Protein AF-A0A448YNY4-F1 (afdb_monomer_lite)

Secondary structure (DSSP, 8-state):
--S-TTTS-HHHHHHHHHHHHHHHTT----HHHHHHHHHHHHTTTT--SPPPTTSHHHHHHHHHHHHHHHHHHHHTTT------HHHHHHHHTT----SS-----HHHHHHHHHHHHHHHHHHHHHTTTGGGGTS-HHHHHHHHHHHHHHH-TT-----TTHHHHHT--HHHHHHHHHHHHHHHHHHGGG-GGG--GGGSPP--HHHHHHHHH--

Sequence (215 aa):
MRRDFAYYHYFEVAATSLFIACKAEECRRKLADVVKVCASMALQGRMSEKIDEDSSIYWKWKDVITNLEELLLEVLCFDVTPENPYKICLKTLGLEFDEDVTTTGTQDKEKAQRLFLQCTNFYELLSRLPLVLMYRTEVICGLGIVLGCKKDEEGIDCLEGIGDKLGVEVEEVWRCYCMIMEVSKALEPLGSAFQILGSIPRIERSEMEKMLNKR

Foldseek 3Di:
DPDDCVVPPPLLVVLLLVCLLCVVVVVDDDLLVSLQVSLCVVCPPPDPDGDDCPDPSSVVSSVSSVVVNVVVCVVCVVPSDDDDLLVLLCVQLVVDPDPDDDDPDPVSNVVSVQLSVQLVVVSVLCVLDPVVVPAPSLLSSLLSSLQSQLVPPVRCPNHAQSCVSSVHDLVRNVVSVVVCLVVLVVQCVVDDVSNSNVVGDDDDSVSSCCSNHVD

pLDDT: mean 85.72, std 12.23, range [42.88, 96.44]

Organism: Brettanomyces naardenensis (NCBI:txid13370)

Structure (mmCIF, N/CA/C/O backbone):
data_AF-A0A448YNY4-F1
#
_entry.id   AF-A0A448YNY4-F1
#
loop_
_atom_site.group_PDB
_atom_site.id
_atom_site.type_symbol
_atom_site.label_atom_id
_atom_site.label_alt_id
_atom_site.label_comp_id
_atom_site.label_asym_id
_atom_site.label_entity_id
_atom_site.label_seq_id
_atom_site.pdbx_PDB_ins_code
_atom_site.Cartn_x
_atom_site.Cartn_y
_atom_site.Cartn_z
_atom_site.occupancy
_atom_site.B_iso_or_equiv
_atom_site.auth_seq_id
_atom_site.auth_comp_id
_atom_site.auth_asym_id
_atom_site.auth_atom_id
_atom_site.pdbx_PDB_model_num
ATOM 1 N N . MET A 1 1 ? 0.854 -11.213 -8.039 1.00 65.12 1 MET A N 1
ATOM 2 C CA . MET A 1 1 ? 1.396 -12.585 -7.863 1.00 65.12 1 MET A CA 1
ATOM 3 C C . MET A 1 1 ? 1.318 -13.476 -9.118 1.00 65.12 1 MET A C 1
ATOM 5 O O . MET A 1 1 ? 1.625 -14.652 -9.019 1.00 65.12 1 MET A O 1
ATOM 9 N N . ARG A 1 2 ? 0.939 -12.973 -10.308 1.00 83.75 2 ARG A N 1
ATOM 10 C CA . ARG A 1 2 ? 0.757 -13.817 -11.515 1.00 83.75 2 ARG A CA 1
ATOM 11 C C . ARG A 1 2 ? 2.036 -14.040 -12.343 1.00 83.75 2 ARG A C 1
ATOM 13 O O . ARG A 1 2 ? 2.023 -14.831 -13.278 1.00 83.75 2 ARG A O 1
ATOM 20 N N . ARG A 1 3 ? 3.113 -13.311 -12.040 1.00 88.94 3 ARG A N 1
ATOM 21 C CA . ARG A 1 3 ? 4.397 -13.320 -12.758 1.00 88.94 3 ARG A CA 1
ATOM 22 C C . ARG A 1 3 ? 5.546 -13.375 -11.748 1.00 88.94 3 ARG A C 1
ATOM 24 O O . ARG A 1 3 ? 5.353 -12.992 -10.594 1.00 88.94 3 ARG A O 1
ATOM 31 N N . ASP A 1 4 ? 6.702 -13.848 -12.200 1.00 90.44 4 ASP A N 1
ATOM 32 C CA . ASP A 1 4 ? 7.894 -14.091 -11.380 1.00 90.44 4 ASP A CA 1
ATOM 33 C C . ASP A 1 4 ? 8.958 -12.997 -11.602 1.00 90.44 4 ASP A C 1
ATOM 35 O O . ASP A 1 4 ? 9.174 -12.542 -12.730 1.00 90.44 4 ASP A O 1
ATOM 39 N N . PHE A 1 5 ? 9.639 -12.602 -10.525 1.00 89.69 5 PHE A N 1
ATOM 40 C CA . PHE A 1 5 ? 10.751 -11.652 -10.543 1.00 89.69 5 PHE A CA 1
ATOM 41 C C . PHE A 1 5 ? 11.988 -12.167 -11.288 1.00 89.69 5 PHE A C 1
ATOM 43 O O . PHE A 1 5 ? 12.822 -11.363 -11.696 1.00 89.69 5 PHE A O 1
ATOM 50 N N . ALA A 1 6 ? 12.102 -13.480 -11.514 1.00 90.69 6 ALA A N 1
ATOM 51 C CA . ALA A 1 6 ? 13.149 -14.048 -12.361 1.00 90.69 6 ALA A CA 1
ATOM 52 C C . ALA A 1 6 ? 13.087 -13.526 -13.809 1.00 90.69 6 ALA A C 1
ATOM 54 O O . ALA A 1 6 ? 14.121 -13.397 -14.461 1.00 90.69 6 ALA A O 1
ATOM 55 N N . TYR A 1 7 ? 11.882 -13.214 -14.301 1.00 89.81 7 TYR A N 1
ATOM 56 C CA . TYR A 1 7 ? 11.664 -12.712 -15.661 1.00 89.81 7 TYR A CA 1
ATOM 57 C C . TYR A 1 7 ? 11.455 -11.198 -15.716 1.00 89.81 7 TYR A C 1
ATOM 59 O O . TYR A 1 7 ? 11.766 -10.585 -16.733 1.00 89.81 7 TYR A O 1
ATOM 67 N N . TYR A 1 8 ? 10.935 -10.599 -14.643 1.00 91.88 8 TYR A N 1
ATOM 68 C CA . TYR A 1 8 ? 10.612 -9.174 -14.593 1.00 91.88 8 TYR A CA 1
ATOM 69 C C . TYR A 1 8 ? 11.312 -8.515 -13.413 1.00 91.88 8 TYR A C 1
ATOM 71 O O . TYR A 1 8 ? 10.940 -8.726 -12.256 1.00 91.88 8 TYR A O 1
ATOM 79 N N . HIS A 1 9 ? 12.324 -7.696 -13.697 1.00 92.31 9 HIS A N 1
ATOM 80 C CA . HIS A 1 9 ? 13.115 -7.071 -12.648 1.00 92.31 9 HIS A CA 1
ATOM 81 C C . HIS A 1 9 ? 12.267 -6.063 -11.856 1.00 92.31 9 HIS A C 1
ATOM 83 O O . HIS A 1 9 ? 11.597 -5.202 -12.427 1.00 92.31 9 HIS A O 1
ATOM 89 N N . TYR A 1 10 ? 12.321 -6.115 -10.524 1.00 92.38 10 TYR A N 1
ATOM 90 C CA . TYR A 1 10 ? 11.436 -5.325 -9.660 1.00 92.38 10 TYR A CA 1
ATOM 91 C C . TYR A 1 10 ? 11.555 -3.805 -9.869 1.00 92.38 10 TYR A C 1
ATOM 93 O O . TYR A 1 10 ? 10.546 -3.114 -9.782 1.00 92.38 10 TYR A O 1
ATOM 101 N N . PHE A 1 11 ? 12.740 -3.268 -10.195 1.00 93.81 11 PHE A N 1
ATOM 102 C CA . PHE A 1 11 ? 12.876 -1.844 -10.547 1.00 93.81 11 PHE A CA 1
ATOM 103 C C . PHE A 1 11 ? 12.145 -1.466 -11.844 1.00 93.81 11 PHE A C 1
ATOM 105 O O . PHE A 1 11 ? 11.571 -0.383 -11.922 1.00 93.81 11 PHE A O 1
ATOM 112 N N . GLU A 1 12 ? 12.151 -2.341 -12.850 1.00 94.62 12 GLU A N 1
ATOM 113 C CA . GLU A 1 12 ? 11.484 -2.101 -14.136 1.00 94.62 12 GLU A CA 1
ATOM 114 C C . GLU A 1 12 ? 9.963 -2.153 -13.958 1.00 94.62 12 GLU A C 1
ATOM 116 O O . GLU A 1 12 ? 9.240 -1.262 -14.414 1.00 94.62 12 GLU A O 1
ATOM 121 N N . VAL A 1 13 ? 9.485 -3.146 -13.199 1.00 95.44 13 VAL A N 1
ATOM 122 C CA . VAL A 1 13 ? 8.072 -3.264 -12.817 1.00 95.44 13 VAL A CA 1
ATOM 123 C C . VAL A 1 13 ? 7.640 -2.058 -11.985 1.00 95.44 13 VAL A C 1
ATOM 125 O O . VAL A 1 13 ? 6.621 -1.455 -12.293 1.00 95.44 13 VAL A O 1
ATOM 128 N N . ALA A 1 14 ? 8.416 -1.651 -10.976 1.00 94.94 14 ALA A N 1
ATOM 129 C CA . ALA A 1 14 ? 8.082 -0.509 -10.125 1.00 94.94 14 ALA A CA 1
ATOM 130 C C . ALA A 1 14 ? 8.001 0.809 -10.913 1.00 94.94 14 ALA A C 1
ATOM 132 O O . ALA A 1 14 ? 7.061 1.578 -10.719 1.00 94.94 14 ALA A O 1
ATOM 133 N N . ALA A 1 15 ? 8.946 1.055 -11.827 1.00 95.62 15 ALA A N 1
ATOM 134 C CA . ALA A 1 15 ? 8.928 2.235 -12.689 1.00 95.62 15 ALA A CA 1
ATOM 135 C C . ALA A 1 15 ? 7.688 2.265 -13.595 1.00 95.62 15 ALA A C 1
ATOM 137 O O . ALA A 1 15 ? 7.032 3.298 -13.728 1.00 95.62 15 ALA A O 1
ATOM 138 N N . THR A 1 16 ? 7.336 1.112 -14.168 1.00 96.12 16 THR A N 1
ATOM 139 C CA . THR A 1 16 ? 6.158 0.964 -15.029 1.00 96.12 16 THR A CA 1
ATOM 140 C C . THR A 1 16 ? 4.861 1.140 -14.236 1.00 96.12 16 THR A C 1
ATOM 142 O O . THR A 1 16 ? 3.992 1.904 -14.650 1.00 96.12 16 THR A O 1
ATOM 145 N N . SER A 1 17 ? 4.747 0.516 -13.060 1.00 95.31 17 SER A N 1
ATOM 146 C CA . SER A 1 17 ? 3.602 0.685 -12.157 1.00 95.31 17 SER A CA 1
ATOM 147 C C . SER A 1 17 ? 3.407 2.146 -11.755 1.00 95.31 17 SER A C 1
ATOM 149 O O . SER A 1 17 ? 2.282 2.638 -11.779 1.00 95.31 17 SER A O 1
ATOM 151 N N . LEU A 1 18 ? 4.493 2.862 -11.436 1.00 94.81 18 LEU A N 1
ATOM 152 C CA . LEU A 1 18 ? 4.439 4.291 -11.119 1.00 94.81 18 LEU A CA 1
ATOM 153 C C . LEU A 1 18 ? 3.945 5.112 -12.318 1.00 94.81 18 LEU A C 1
ATOM 155 O O . LEU A 1 18 ? 3.107 5.997 -12.153 1.00 94.81 18 LEU A O 1
ATOM 159 N N . PHE A 1 19 ? 4.425 4.804 -13.526 1.00 95.19 19 PHE A N 1
ATOM 160 C CA . PHE A 1 19 ? 3.985 5.482 -14.744 1.00 95.19 19 PHE A CA 1
ATOM 161 C C . PHE A 1 19 ? 2.492 5.266 -15.032 1.00 95.19 19 PHE A C 1
ATOM 163 O O . PHE A 1 19 ? 1.786 6.228 -15.342 1.00 95.19 19 PHE A O 1
ATOM 170 N N . ILE A 1 20 ? 1.995 4.032 -14.893 1.00 95.44 20 ILE A N 1
ATOM 171 C CA . ILE A 1 20 ? 0.566 3.714 -15.035 1.00 95.44 20 ILE A CA 1
ATOM 172 C C . ILE A 1 20 ? -0.254 4.443 -13.968 1.00 95.44 20 ILE A C 1
ATOM 174 O O . ILE A 1 20 ? -1.233 5.101 -14.311 1.00 95.44 20 ILE A O 1
ATOM 178 N N . ALA A 1 21 ? 0.170 4.401 -12.702 1.00 93.75 21 ALA A N 1
ATOM 179 C CA . ALA A 1 21 ? -0.528 5.064 -11.602 1.00 93.75 21 ALA A CA 1
ATOM 180 C C . ALA A 1 21 ? -0.641 6.583 -11.814 1.00 93.75 21 ALA A C 1
ATOM 182 O O . ALA A 1 21 ? -1.710 7.155 -11.617 1.00 93.75 21 ALA A O 1
ATOM 183 N N . CYS A 1 22 ? 0.420 7.247 -12.297 1.00 92.44 22 CYS A N 1
ATOM 184 C CA . CYS A 1 22 ? 0.363 8.674 -12.637 1.00 92.44 22 CYS A CA 1
ATOM 185 C C . CYS A 1 22 ? -0.669 8.994 -13.728 1.00 92.44 22 CYS A C 1
ATOM 187 O O . CYS A 1 22 ? -1.216 10.095 -13.735 1.00 92.44 22 CYS A O 1
ATOM 189 N N . LYS A 1 23 ? -0.921 8.066 -14.658 1.00 92.19 23 LYS A N 1
ATOM 190 C CA . LYS A 1 23 ? -1.955 8.230 -15.687 1.00 92.19 23 LYS A CA 1
ATOM 191 C C . LYS A 1 23 ? -3.349 7.967 -15.125 1.00 92.19 23 LYS A C 1
ATOM 193 O O . LYS A 1 23 ? -4.235 8.774 -15.368 1.00 92.19 23 LYS A O 1
ATOM 198 N N . ALA A 1 24 ? -3.518 6.895 -14.353 1.00 92.81 24 ALA A N 1
ATOM 199 C CA . ALA A 1 24 ? -4.798 6.518 -13.753 1.00 92.81 24 ALA A CA 1
ATOM 200 C C . ALA A 1 24 ? -5.328 7.571 -12.758 1.00 92.81 24 ALA A C 1
ATOM 202 O O . ALA A 1 24 ? -6.513 7.879 -12.767 1.00 92.81 24 ALA A O 1
ATOM 203 N N . GLU A 1 25 ? -4.451 8.175 -11.951 1.00 90.19 25 GLU A N 1
ATOM 204 C CA . GLU A 1 25 ? -4.804 9.213 -10.964 1.00 90.19 25 GLU A CA 1
ATOM 205 C C . GLU A 1 25 ? -4.781 10.645 -11.550 1.00 90.19 25 GLU A C 1
ATOM 207 O O . GLU A 1 25 ? -4.698 11.622 -10.806 1.00 90.19 25 GLU A O 1
ATOM 212 N N . GLU A 1 26 ? -4.770 10.801 -12.884 1.00 87.62 26 GLU A N 1
ATOM 213 C CA . GLU A 1 26 ? -4.705 12.095 -13.602 1.00 87.62 26 GLU A CA 1
ATOM 214 C C . GLU A 1 26 ? -3.548 13.023 -13.165 1.00 87.62 26 GLU A C 1
ATOM 216 O O . GLU A 1 26 ? -3.498 14.220 -13.460 1.00 87.62 26 GLU A O 1
ATOM 221 N N . CYS A 1 27 ? -2.528 12.453 -12.531 1.00 85.56 27 CYS A N 1
ATOM 222 C CA . CYS A 1 27 ? -1.302 13.119 -12.122 1.00 85.56 27 CYS A CA 1
ATOM 223 C C . CYS A 1 27 ? -0.293 13.119 -13.277 1.00 85.56 27 CYS A C 1
ATOM 225 O O . CYS A 1 27 ? 0.815 12.597 -13.151 1.00 85.56 27 CYS A O 1
ATOM 227 N N . ARG A 1 28 ? -0.667 13.707 -14.420 1.00 75.50 28 ARG A N 1
ATOM 228 C CA . ARG A 1 28 ? 0.087 13.616 -15.684 1.00 75.50 28 ARG A CA 1
ATOM 229 C C . ARG A 1 28 ? 1.552 14.041 -15.506 1.00 75.50 28 ARG A C 1
ATOM 231 O O . ARG A 1 28 ? 1.865 15.220 -15.337 1.00 75.50 28 ARG A O 1
ATOM 238 N N . ARG A 1 29 ? 2.465 13.067 -15.544 1.00 88.50 29 ARG A N 1
ATOM 239 C CA . ARG A 1 29 ? 3.924 13.257 -15.596 1.00 88.50 29 ARG A CA 1
ATOM 240 C C . ARG A 1 29 ? 4.419 12.886 -16.989 1.00 88.50 29 ARG A C 1
ATOM 242 O O . ARG A 1 29 ? 3.915 11.941 -17.592 1.00 88.50 29 ARG A O 1
ATOM 249 N N . LYS A 1 30 ? 5.401 13.623 -17.516 1.00 90.62 30 LYS A N 1
ATOM 250 C CA . LYS A 1 30 ? 5.998 13.288 -18.815 1.00 90.62 30 LYS A CA 1
ATOM 251 C C . LYS A 1 30 ? 6.794 11.993 -18.678 1.00 90.62 30 LYS A C 1
ATOM 253 O O . LYS A 1 30 ? 7.554 11.843 -17.724 1.00 90.62 30 LYS A O 1
ATOM 258 N N . LEU A 1 31 ? 6.682 11.102 -19.666 1.00 92.06 31 LEU A N 1
ATOM 259 C CA . LEU A 1 31 ? 7.436 9.843 -19.698 1.00 92.06 31 LEU A CA 1
ATOM 260 C C . LEU A 1 31 ? 8.943 10.079 -19.517 1.00 92.06 31 LEU A C 1
ATOM 262 O O . LEU A 1 31 ? 9.585 9.372 -18.751 1.00 92.06 31 LEU A O 1
ATOM 266 N N . ALA A 1 32 ? 9.491 11.114 -20.160 1.00 92.44 32 ALA A N 1
ATOM 267 C CA . ALA A 1 32 ? 10.906 11.453 -20.049 1.00 92.44 32 ALA A CA 1
ATOM 268 C C . ALA A 1 32 ? 11.348 11.730 -18.600 1.00 92.44 32 ALA A C 1
ATOM 270 O O . ALA A 1 32 ? 12.426 11.293 -18.202 1.00 92.44 32 ALA A O 1
ATOM 271 N N . ASP A 1 33 ? 10.516 12.406 -17.804 1.00 92.00 33 ASP A N 1
ATOM 272 C CA . ASP A 1 33 ? 10.835 12.727 -16.410 1.00 92.00 33 ASP A CA 1
ATOM 273 C C . ASP A 1 33 ? 10.798 11.466 -15.538 1.00 92.00 33 ASP A C 1
ATOM 275 O O . ASP A 1 33 ? 11.705 11.237 -14.737 1.00 92.00 33 ASP A O 1
ATOM 279 N N . VAL A 1 34 ? 9.791 10.608 -15.746 1.00 92.94 34 VAL A N 1
ATOM 280 C CA . VAL A 1 34 ? 9.671 9.319 -15.047 1.00 92.94 34 VAL A CA 1
ATOM 281 C C . VAL A 1 34 ? 10.868 8.421 -15.364 1.00 92.94 34 VAL A C 1
ATOM 283 O O . VAL A 1 34 ? 11.500 7.908 -14.444 1.00 92.94 34 VAL A O 1
ATOM 286 N N . VAL A 1 35 ? 11.245 8.300 -16.643 1.00 94.31 35 VAL A N 1
ATOM 287 C CA . VAL A 1 35 ? 12.422 7.532 -17.085 1.00 94.31 35 VAL A CA 1
ATOM 288 C C . VAL A 1 35 ? 13.684 8.015 -16.372 1.00 94.31 35 VAL A C 1
ATOM 290 O O . VAL A 1 35 ? 14.398 7.200 -15.791 1.00 94.31 35 VAL A O 1
ATOM 293 N N . LYS A 1 36 ? 13.956 9.328 -16.369 1.00 91.88 36 LYS A N 1
ATOM 294 C CA . LYS A 1 36 ? 15.169 9.893 -15.752 1.00 91.88 36 LYS A CA 1
ATOM 295 C C . LYS A 1 36 ? 15.247 9.591 -14.256 1.00 91.88 36 LYS A C 1
ATOM 297 O O . LYS A 1 36 ? 16.301 9.173 -13.777 1.00 91.88 36 LYS A O 1
ATOM 302 N N . VAL A 1 37 ? 14.146 9.778 -13.525 1.00 91.12 37 VAL A N 1
ATOM 303 C CA . VAL A 1 37 ? 14.101 9.537 -12.074 1.00 91.12 37 VAL A CA 1
ATOM 304 C C . VAL A 1 37 ? 14.237 8.048 -11.766 1.00 91.12 37 VAL A C 1
ATOM 306 O O . VAL A 1 37 ? 15.110 7.667 -10.988 1.00 91.12 37 VAL A O 1
ATOM 309 N N . CYS A 1 38 ? 13.434 7.192 -12.401 1.00 92.25 38 CYS A N 1
ATOM 310 C CA . CYS A 1 38 ? 13.447 5.754 -12.140 1.00 92.25 38 CYS A CA 1
ATOM 311 C C . CYS A 1 38 ? 14.783 5.105 -12.526 1.00 92.25 38 CYS A C 1
ATOM 313 O O . CYS A 1 38 ? 15.326 4.318 -11.750 1.00 92.25 38 CYS A O 1
ATOM 315 N N . ALA A 1 39 ? 15.354 5.480 -13.674 1.00 91.50 39 ALA A N 1
ATOM 316 C CA . ALA A 1 39 ? 16.657 4.984 -14.100 1.00 91.50 39 ALA A CA 1
ATOM 317 C C . ALA A 1 39 ? 17.773 5.441 -13.147 1.00 91.50 39 ALA A C 1
ATOM 319 O O . ALA A 1 39 ? 18.640 4.644 -12.790 1.00 91.50 39 ALA A O 1
ATOM 320 N N . SER A 1 40 ? 17.731 6.693 -12.676 1.00 88.88 40 SER A N 1
ATOM 321 C CA . SER A 1 40 ? 18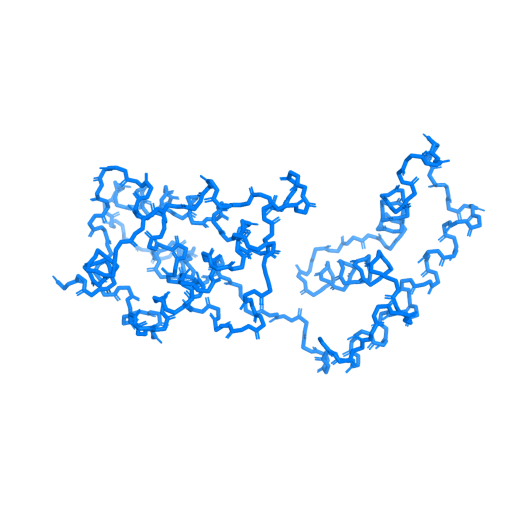.696 7.205 -11.697 1.00 88.88 40 SER A CA 1
ATOM 322 C C . SER A 1 40 ? 18.594 6.464 -10.361 1.00 88.88 40 SER A C 1
ATOM 324 O O . SER A 1 40 ? 19.618 6.064 -9.807 1.00 88.88 40 SER A O 1
ATOM 326 N N . MET A 1 41 ? 17.374 6.200 -9.877 1.00 88.44 41 MET A N 1
ATOM 327 C CA . MET A 1 41 ? 17.144 5.423 -8.654 1.00 88.44 41 MET A CA 1
ATOM 328 C C . MET A 1 41 ? 17.665 3.987 -8.769 1.00 88.44 41 MET A C 1
ATOM 330 O O . MET A 1 41 ? 18.346 3.510 -7.866 1.00 88.44 41 MET A O 1
ATOM 334 N N . ALA A 1 42 ? 17.405 3.308 -9.887 1.00 87.62 42 ALA A N 1
ATOM 335 C CA . ALA A 1 42 ? 17.866 1.936 -10.107 1.00 87.62 42 ALA A CA 1
ATOM 336 C C . ALA A 1 42 ? 19.397 1.820 -10.250 1.00 87.62 42 ALA A C 1
ATOM 338 O O . ALA A 1 42 ? 19.965 0.749 -10.032 1.00 87.62 42 ALA A O 1
ATOM 339 N N . LEU A 1 43 ? 20.070 2.913 -10.621 1.00 84.81 43 LEU A N 1
ATOM 340 C CA . LEU A 1 43 ? 21.522 2.984 -10.804 1.00 84.81 43 LEU A CA 1
ATOM 341 C C . LEU A 1 43 ? 22.266 3.590 -9.606 1.00 84.81 43 LEU A C 1
ATOM 343 O O . LEU A 1 43 ? 23.488 3.749 -9.692 1.00 84.81 43 LEU A O 1
ATOM 347 N N . GLN A 1 44 ? 21.573 3.936 -8.512 1.00 72.44 44 GLN A N 1
ATOM 348 C CA . GLN A 1 44 ? 22.183 4.547 -7.325 1.00 72.44 44 GLN A CA 1
ATOM 349 C C . GLN A 1 44 ? 23.475 3.818 -6.913 1.00 72.44 44 GLN A C 1
ATOM 351 O O . GLN A 1 44 ? 23.517 2.594 -6.790 1.00 72.44 44 GLN A O 1
ATOM 356 N N . GLY A 1 45 ? 24.557 4.589 -6.749 1.00 60.56 45 GLY A N 1
ATOM 357 C CA . GLY A 1 45 ? 25.904 4.088 -6.443 1.00 60.56 45 GLY A CA 1
ATOM 358 C C . GLY A 1 45 ? 26.779 3.735 -7.656 1.00 60.56 45 GLY A C 1
ATOM 359 O O . GLY A 1 45 ? 27.970 3.500 -7.474 1.00 60.56 45 GLY A O 1
ATOM 360 N N . ARG A 1 46 ? 26.239 3.724 -8.887 1.00 59.19 46 ARG A N 1
ATOM 361 C CA . ARG A 1 46 ? 26.991 3.417 -10.126 1.00 59.19 46 ARG A CA 1
ATOM 362 C C . ARG A 1 46 ? 27.160 4.603 -11.071 1.00 59.19 46 ARG A C 1
ATOM 364 O O . ARG A 1 46 ? 28.090 4.597 -11.869 1.00 59.19 46 ARG A O 1
ATOM 371 N N . MET A 1 47 ? 26.294 5.613 -10.987 1.00 58.94 47 MET A N 1
ATOM 372 C CA . MET A 1 47 ? 26.381 6.825 -11.804 1.00 58.94 47 MET A CA 1
ATOM 373 C C . MET A 1 47 ? 26.058 8.058 -10.961 1.00 58.94 47 MET A C 1
ATOM 375 O O . MET A 1 47 ? 25.023 8.103 -10.302 1.00 58.94 47 MET A O 1
ATOM 379 N N . SER A 1 48 ? 26.959 9.043 -10.970 1.00 57.12 48 SER A N 1
ATOM 380 C CA . SER A 1 48 ? 26.758 10.330 -10.284 1.00 57.12 48 SER A CA 1
ATOM 381 C C . SER A 1 48 ? 26.156 11.401 -11.200 1.00 57.12 48 SER A C 1
ATOM 383 O O . SER A 1 48 ? 25.786 12.474 -10.724 1.00 57.12 48 SER A O 1
ATOM 385 N N . GLU A 1 49 ? 26.091 11.141 -12.505 1.00 65.69 49 GLU A N 1
ATOM 386 C CA . GLU A 1 49 ? 25.667 12.116 -13.507 1.00 65.69 49 GLU A CA 1
ATOM 387 C C . GLU A 1 49 ? 24.171 12.006 -13.804 1.00 65.69 49 GLU A C 1
ATOM 389 O O . GLU A 1 49 ? 23.555 10.944 -13.675 1.00 65.69 49 GLU A O 1
ATOM 394 N N . LYS A 1 50 ? 23.580 13.141 -14.189 1.00 72.06 50 LYS A N 1
ATOM 395 C CA . LYS A 1 50 ? 22.188 13.194 -14.633 1.00 72.06 50 LYS A CA 1
ATOM 396 C C . LYS A 1 50 ? 22.047 12.392 -15.926 1.00 72.06 50 LYS A C 1
ATOM 398 O O . LYS A 1 50 ? 22.897 12.458 -16.803 1.00 72.06 50 LYS A O 1
ATOM 403 N N . ILE A 1 51 ? 20.963 11.630 -16.024 1.00 83.50 51 ILE A N 1
ATOM 404 C CA . ILE A 1 51 ? 20.649 10.846 -17.217 1.00 83.50 51 ILE A CA 1
ATOM 405 C C . ILE A 1 51 ? 20.043 11.785 -18.263 1.00 83.50 51 ILE A C 1
ATOM 407 O O . ILE A 1 51 ? 18.960 12.336 -18.051 1.00 83.50 51 ILE A O 1
ATOM 411 N N . ASP A 1 52 ? 20.736 11.937 -19.387 1.00 86.75 52 ASP A N 1
ATOM 412 C CA . ASP A 1 52 ? 20.283 12.734 -20.528 1.00 86.75 52 ASP A CA 1
ATOM 413 C C . ASP A 1 52 ? 19.438 11.905 -21.504 1.00 86.75 52 ASP A C 1
ATOM 415 O O . ASP A 1 52 ? 19.571 10.681 -21.583 1.00 86.75 52 ASP A O 1
ATOM 419 N N . GLU A 1 53 ? 18.570 12.574 -22.269 1.00 89.50 53 GLU A N 1
ATOM 420 C CA . GLU A 1 53 ? 17.655 11.924 -23.230 1.00 89.50 53 GLU A CA 1
ATOM 421 C C . GLU A 1 53 ? 18.377 11.304 -24.431 1.00 89.50 53 GLU A C 1
ATOM 423 O O . GLU A 1 53 ? 17.856 10.394 -25.067 1.00 89.50 53 GLU A O 1
ATOM 428 N N . ASP A 1 54 ? 19.608 11.733 -24.695 1.00 89.06 54 ASP A N 1
ATOM 429 C CA . ASP A 1 54 ? 20.452 11.163 -25.745 1.00 89.06 54 ASP A CA 1
ATOM 430 C C . ASP A 1 54 ? 21.231 9.926 -25.265 1.00 89.06 54 ASP A C 1
ATOM 432 O O . ASP A 1 54 ? 21.889 9.244 -26.053 1.00 89.06 54 ASP A O 1
ATOM 436 N N . SER A 1 55 ? 21.169 9.601 -23.968 1.00 90.31 55 SER A N 1
ATOM 437 C CA . SER A 1 55 ? 21.909 8.472 -23.405 1.00 90.31 55 SER A CA 1
ATOM 438 C C . SER A 1 55 ? 21.271 7.125 -23.761 1.00 90.31 55 SER A C 1
ATOM 440 O O . SER A 1 55 ? 20.051 6.951 -23.739 1.00 90.31 55 SER A O 1
ATOM 442 N N . SER A 1 56 ? 22.101 6.109 -24.007 1.00 91.25 56 SER A N 1
ATOM 443 C CA . SER A 1 56 ? 21.629 4.735 -24.251 1.00 91.25 56 SER A CA 1
ATOM 444 C C . SER A 1 56 ? 20.827 4.165 -23.075 1.00 91.25 56 SER A C 1
ATOM 446 O O . SER A 1 56 ? 19.913 3.364 -23.265 1.00 91.25 56 SER A O 1
ATOM 448 N N . ILE A 1 57 ? 21.143 4.607 -21.855 1.00 91.56 57 ILE A N 1
ATOM 449 C CA . ILE A 1 57 ? 20.436 4.234 -20.629 1.00 91.56 57 ILE A CA 1
ATOM 450 C C . ILE A 1 57 ? 19.008 4.772 -20.653 1.00 91.56 57 ILE A C 1
ATOM 452 O O . ILE A 1 57 ? 18.081 4.015 -20.367 1.00 91.56 57 ILE A O 1
ATOM 456 N N . TYR A 1 58 ? 18.824 6.045 -21.013 1.00 94.12 58 TYR A N 1
ATOM 457 C CA . TYR A 1 58 ? 17.498 6.643 -21.141 1.00 94.12 58 TYR A CA 1
ATOM 458 C C . TYR A 1 58 ? 16.632 5.857 -22.127 1.00 94.12 58 TYR A C 1
ATOM 460 O O . TYR A 1 58 ? 15.530 5.442 -21.772 1.00 94.12 58 TYR A O 1
ATOM 468 N N . TRP A 1 59 ? 17.150 5.593 -23.330 1.00 95.50 59 TRP A N 1
ATOM 469 C CA . TRP A 1 59 ? 16.414 4.856 -24.360 1.00 95.50 59 TRP A CA 1
ATOM 470 C C . TRP A 1 59 ? 16.047 3.446 -23.909 1.00 95.50 59 TRP A C 1
ATOM 472 O O . TRP A 1 59 ? 14.890 3.056 -24.021 1.00 95.50 59 TRP A O 1
ATOM 482 N N . LYS A 1 60 ? 16.981 2.727 -23.275 1.00 94.62 60 LYS A N 1
ATOM 483 C CA . LYS A 1 60 ? 16.698 1.403 -22.714 1.00 94.62 60 LYS A CA 1
ATOM 484 C C . LYS A 1 60 ? 15.545 1.440 -21.706 1.00 94.62 60 LYS A C 1
ATOM 486 O O . LYS A 1 60 ? 14.642 0.616 -21.783 1.00 94.62 60 LYS A O 1
ATOM 491 N N . TRP A 1 61 ? 15.569 2.371 -20.753 1.00 95.31 61 TRP A N 1
ATOM 492 C CA . TRP A 1 61 ? 14.521 2.472 -19.731 1.00 95.31 61 TRP A CA 1
ATOM 493 C C . TRP A 1 61 ? 13.179 2.919 -20.301 1.00 95.31 61 TRP A C 1
ATOM 495 O O . TRP A 1 61 ? 12.138 2.420 -19.877 1.00 95.31 61 TRP A O 1
ATOM 505 N N . LYS A 1 62 ? 13.196 3.831 -21.273 1.00 96.31 62 LYS A N 1
ATOM 506 C CA . LYS A 1 62 ? 12.001 4.257 -21.999 1.00 96.31 62 LYS A CA 1
ATOM 507 C C . LYS A 1 62 ? 11.338 3.079 -22.713 1.00 96.31 62 LYS A C 1
ATOM 509 O O . LYS A 1 62 ? 10.129 2.899 -22.567 1.00 96.31 62 LYS A O 1
ATOM 514 N N . ASP A 1 63 ? 12.120 2.270 -23.424 1.00 96.06 63 ASP A N 1
ATOM 515 C CA . ASP A 1 63 ? 11.620 1.090 -24.132 1.00 96.06 63 ASP A CA 1
ATOM 516 C C . ASP A 1 63 ? 11.079 0.048 -23.148 1.00 96.06 63 ASP A C 1
ATOM 518 O O . ASP A 1 63 ? 9.988 -0.480 -23.345 1.00 96.06 63 ASP A O 1
ATOM 522 N N . VAL A 1 64 ? 11.791 -0.202 -22.044 1.00 95.44 64 VAL A N 1
ATOM 523 C CA . VAL A 1 64 ? 11.342 -1.126 -20.991 1.00 95.44 64 VAL A CA 1
ATOM 524 C C . VAL A 1 64 ? 10.009 -0.685 -20.388 1.00 95.44 64 VAL A C 1
ATOM 526 O O . VAL A 1 64 ? 9.091 -1.497 -20.324 1.00 95.44 64 VAL A O 1
ATOM 529 N N . ILE A 1 65 ? 9.872 0.583 -19.985 1.00 96.38 65 ILE A N 1
ATOM 530 C CA . ILE A 1 65 ? 8.628 1.100 -19.391 1.00 96.38 65 ILE A CA 1
ATOM 531 C C . ILE A 1 65 ? 7.472 1.013 -20.393 1.00 96.38 65 ILE A C 1
ATOM 533 O O . ILE A 1 65 ? 6.379 0.599 -20.023 1.00 96.38 65 ILE A O 1
ATOM 537 N N . THR A 1 66 ? 7.714 1.361 -21.659 1.00 95.56 66 THR A N 1
ATOM 538 C CA . THR A 1 66 ? 6.676 1.332 -22.702 1.00 95.56 66 THR A CA 1
ATOM 539 C C . THR A 1 66 ? 6.227 -0.101 -23.003 1.00 95.56 66 THR A C 1
ATOM 541 O O . THR A 1 66 ? 5.033 -0.368 -23.063 1.00 95.56 66 THR A O 1
ATOM 544 N N . ASN A 1 67 ? 7.164 -1.047 -23.117 1.00 94.56 67 ASN A N 1
ATOM 545 C CA . ASN A 1 67 ? 6.846 -2.450 -23.402 1.00 94.56 67 ASN A CA 1
ATOM 546 C C . ASN A 1 67 ? 6.179 -3.156 -22.212 1.00 94.56 67 ASN A C 1
ATOM 548 O O . ASN A 1 67 ? 5.275 -3.970 -22.392 1.00 94.56 67 ASN A O 1
ATOM 552 N N . LEU A 1 68 ? 6.630 -2.874 -20.985 1.00 96.44 68 LEU A N 1
ATOM 553 C CA . LEU A 1 68 ? 6.030 -3.457 -19.786 1.00 96.44 68 LEU A CA 1
ATOM 554 C C . LEU A 1 68 ? 4.658 -2.870 -19.477 1.00 96.44 68 LEU A C 1
ATOM 556 O O . LEU A 1 68 ? 3.876 -3.540 -18.808 1.00 96.44 68 LEU A O 1
ATOM 560 N N . GLU A 1 69 ? 4.358 -1.655 -19.935 1.00 96.25 69 GLU A N 1
ATOM 561 C CA . GLU A 1 69 ? 3.063 -1.024 -19.706 1.00 96.25 69 GLU A CA 1
ATOM 562 C C . GLU A 1 69 ? 1.915 -1.903 -20.211 1.00 96.25 69 GLU A C 1
ATOM 564 O O . GLU A 1 69 ? 1.016 -2.237 -19.440 1.00 96.25 69 GLU A O 1
ATOM 569 N N . GLU A 1 70 ? 1.966 -2.303 -21.483 1.00 94.38 70 GLU A N 1
ATOM 570 C CA . GLU A 1 70 ? 0.918 -3.107 -22.120 1.00 94.38 70 GLU A CA 1
ATOM 571 C C . GLU A 1 70 ? 0.711 -4.432 -21.377 1.00 94.38 70 GLU A C 1
ATOM 573 O O . GLU A 1 70 ? -0.413 -4.801 -21.032 1.00 94.38 70 GLU A O 1
ATOM 578 N N . LEU A 1 71 ? 1.815 -5.106 -21.043 1.00 94.50 71 LEU A N 1
ATOM 579 C CA . LEU A 1 71 ? 1.794 -6.364 -20.305 1.00 94.50 71 LEU A CA 1
ATOM 580 C C . LEU A 1 71 ? 1.223 -6.198 -18.890 1.00 94.50 71 LEU A C 1
ATOM 582 O O . LEU A 1 71 ? 0.488 -7.061 -18.408 1.00 94.50 71 LEU A O 1
ATOM 586 N N . LEU A 1 72 ? 1.587 -5.122 -18.190 1.00 95.12 72 LEU A N 1
ATOM 587 C CA . LEU A 1 72 ? 1.135 -4.883 -16.825 1.00 95.12 72 LEU A CA 1
ATOM 588 C C . LEU A 1 72 ? -0.371 -4.593 -16.797 1.00 95.12 72 LEU A C 1
ATOM 590 O O . LEU A 1 72 ? -1.070 -5.144 -15.946 1.00 95.12 72 LEU A O 1
ATOM 594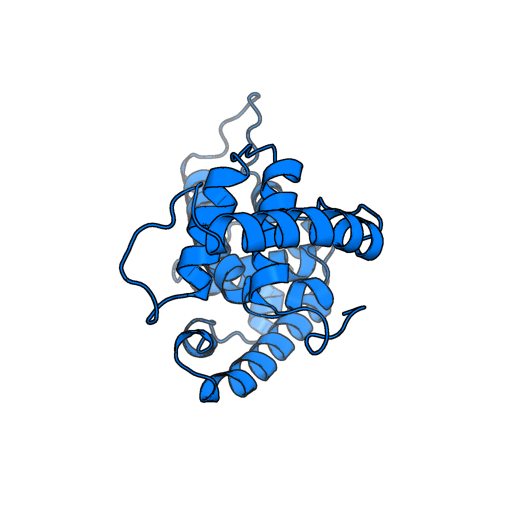 N N . LEU A 1 73 ? -0.878 -3.818 -17.760 1.00 96.00 73 LEU A N 1
ATOM 595 C CA . LEU A 1 73 ? -2.314 -3.582 -17.937 1.00 96.00 73 LEU A CA 1
ATOM 596 C C . LEU A 1 73 ? -3.075 -4.882 -18.220 1.00 96.00 73 LEU A C 1
ATOM 598 O O . LEU A 1 73 ? -4.096 -5.139 -17.583 1.00 96.00 73 LEU A O 1
ATOM 602 N N . GLU A 1 74 ? -2.558 -5.736 -19.107 1.00 95.06 74 GLU A N 1
ATOM 603 C CA . GLU A 1 74 ? -3.160 -7.041 -19.402 1.00 95.06 74 GLU A CA 1
ATOM 604 C C . GLU A 1 74 ? -3.222 -7.928 -18.147 1.00 95.06 74 GLU A C 1
ATOM 606 O O . GLU A 1 74 ? -4.268 -8.488 -17.813 1.00 95.06 74 GLU A O 1
ATOM 611 N N . VAL A 1 75 ? -2.114 -8.024 -17.403 1.00 94.38 75 VAL A N 1
ATOM 612 C CA . VAL A 1 75 ? -2.023 -8.849 -16.188 1.00 94.38 75 VAL A CA 1
ATOM 613 C C . VAL A 1 75 ? -2.979 -8.370 -15.095 1.00 94.38 75 VAL A C 1
ATOM 615 O O . VAL A 1 75 ? -3.507 -9.209 -14.357 1.00 94.38 75 VAL A O 1
ATOM 618 N N . LEU A 1 76 ? -3.196 -7.057 -14.992 1.00 93.44 76 LEU A N 1
ATOM 619 C CA . LEU A 1 76 ? -4.145 -6.433 -14.068 1.00 93.44 76 LEU A CA 1
ATOM 620 C C . LEU A 1 76 ? -5.586 -6.439 -14.591 1.00 93.44 76 LEU A C 1
ATOM 622 O O . LEU A 1 76 ? -6.478 -5.970 -13.896 1.00 93.44 76 LEU A O 1
ATOM 626 N N . CYS A 1 77 ? -5.841 -6.977 -15.787 1.00 94.88 77 CYS A N 1
ATOM 627 C CA . CYS A 1 77 ? -7.157 -6.928 -16.425 1.00 94.88 77 CYS A CA 1
ATOM 628 C C . CYS A 1 77 ? -7.689 -5.489 -16.561 1.00 94.88 77 CYS A C 1
ATOM 630 O O . CYS A 1 77 ? -8.891 -5.264 -16.459 1.00 94.88 77 CYS A O 1
ATOM 632 N N . PHE A 1 78 ? -6.784 -4.530 -16.787 1.00 95.06 78 PHE A N 1
ATOM 633 C CA . PHE A 1 78 ? -7.057 -3.090 -16.847 1.00 95.06 78 PHE A CA 1
ATOM 634 C C . PH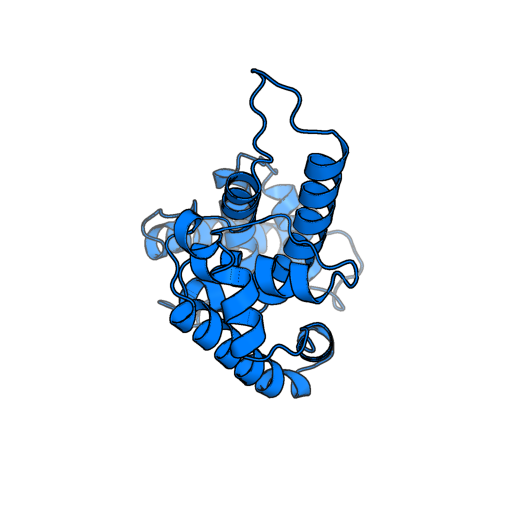E A 1 78 ? -7.661 -2.489 -15.563 1.00 95.06 78 PHE A C 1
ATOM 636 O O . PHE A 1 78 ? -8.083 -1.334 -15.575 1.00 95.06 78 PHE A O 1
ATOM 643 N N . ASP A 1 79 ? -7.647 -3.221 -14.447 1.00 93.81 79 ASP A N 1
ATOM 644 C CA . ASP A 1 79 ? -8.027 -2.701 -13.136 1.00 93.81 79 ASP A CA 1
ATOM 645 C C . ASP A 1 79 ? -6.841 -1.953 -12.507 1.00 93.81 79 ASP A C 1
ATOM 647 O O . ASP A 1 79 ? -5.926 -2.542 -11.926 1.00 93.81 79 ASP A O 1
ATOM 651 N N . VAL A 1 80 ? -6.815 -0.634 -12.715 1.00 92.44 80 VAL A N 1
ATOM 652 C CA . VAL A 1 80 ? -5.712 0.263 -12.314 1.00 92.44 80 VAL A CA 1
ATOM 653 C C . VAL A 1 80 ? -6.131 1.323 -11.298 1.00 92.44 80 VAL A C 1
ATOM 655 O O . VAL A 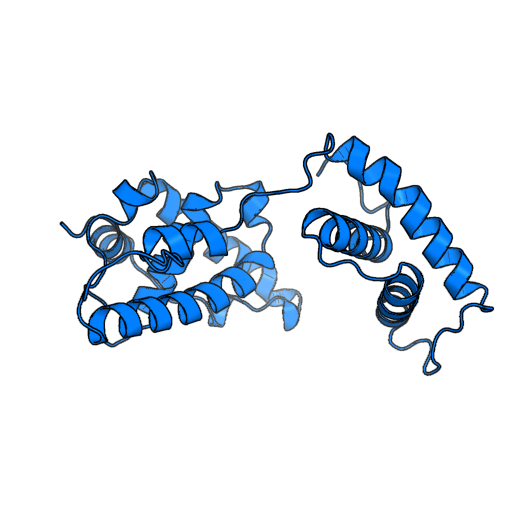1 80 ? -5.348 2.217 -10.982 1.00 92.44 80 VAL A O 1
ATOM 658 N N . THR A 1 81 ? -7.350 1.225 -10.776 1.00 90.19 81 THR A N 1
ATOM 659 C CA . THR A 1 81 ? -7.909 2.155 -9.788 1.00 90.19 81 THR A CA 1
ATOM 660 C C . THR A 1 81 ? -8.288 1.393 -8.520 1.00 90.19 81 THR A C 1
ATOM 662 O O . THR A 1 81 ? -9.478 1.293 -8.207 1.00 90.19 81 THR A O 1
ATOM 665 N N . PRO A 1 82 ? -7.305 0.816 -7.799 1.00 89.62 82 PRO A N 1
ATOM 666 C CA . PRO A 1 82 ? -7.595 0.097 -6.573 1.00 89.62 82 PRO A CA 1
ATOM 667 C C . PRO A 1 82 ? -8.206 1.042 -5.541 1.00 89.62 82 PRO A C 1
ATOM 669 O O . PRO A 1 82 ? -7.908 2.241 -5.485 1.00 89.62 82 PRO A O 1
ATOM 672 N N . GLU A 1 83 ? -9.054 0.482 -4.690 1.00 91.06 83 GLU A N 1
ATOM 673 C CA . GLU A 1 83 ? -9.592 1.206 -3.551 1.00 91.06 83 GLU A CA 1
ATOM 674 C C . GLU A 1 83 ? -8.477 1.725 -2.645 1.00 91.06 83 GLU A C 1
ATOM 676 O O . GLU A 1 83 ? -7.422 1.111 -2.469 1.00 91.06 83 GLU A O 1
ATOM 681 N N . ASN A 1 84 ? -8.731 2.884 -2.044 1.00 90.50 84 ASN A N 1
ATOM 682 C CA . ASN A 1 84 ? -7.729 3.603 -1.287 1.00 90.50 84 ASN A CA 1
ATOM 683 C C . ASN A 1 84 ? -8.180 3.773 0.178 1.00 90.50 84 ASN A C 1
ATOM 685 O O . ASN A 1 84 ? -9.207 4.424 0.414 1.00 90.50 84 ASN A O 1
ATOM 689 N N . PRO A 1 85 ? -7.408 3.278 1.170 1.00 93.62 85 PRO A N 1
ATOM 690 C CA . PRO A 1 85 ? -7.760 3.413 2.583 1.00 93.62 85 PRO A CA 1
ATOM 691 C C . PRO A 1 85 ? -7.845 4.878 3.033 1.00 93.62 85 PRO A C 1
ATOM 693 O O . PRO A 1 85 ? -8.637 5.189 3.918 1.00 93.62 85 PRO A O 1
ATOM 696 N N . TYR A 1 86 ? -7.117 5.807 2.396 1.00 92.88 86 TYR A N 1
ATOM 697 C CA . TYR A 1 86 ? -7.231 7.244 2.669 1.00 92.88 86 TYR A CA 1
ATOM 698 C C . TYR A 1 86 ? -8.641 7.767 2.368 1.00 92.88 86 TYR A C 1
ATOM 700 O O . TYR A 1 86 ? -9.218 8.478 3.190 1.00 92.88 86 TYR A O 1
ATOM 708 N N . LYS A 1 87 ? -9.213 7.391 1.213 1.00 91.38 87 LYS A N 1
ATOM 709 C CA . LYS A 1 87 ? -10.551 7.835 0.783 1.00 91.38 87 LYS A CA 1
ATOM 710 C C . LYS A 1 87 ? -11.633 7.280 1.716 1.00 91.38 87 LYS A C 1
ATOM 712 O O . LYS A 1 87 ? -12.497 8.025 2.168 1.00 91.38 87 LYS A O 1
ATOM 717 N N . ILE A 1 88 ? -11.537 5.995 2.066 1.00 92.94 88 ILE A N 1
ATOM 718 C CA . ILE A 1 88 ? -12.473 5.333 2.990 1.00 92.94 88 ILE A CA 1
ATOM 719 C C . ILE A 1 88 ? -12.380 5.949 4.394 1.00 92.94 88 ILE A C 1
ATOM 721 O O . ILE A 1 88 ? -13.404 6.199 5.030 1.00 92.94 88 ILE A O 1
ATOM 725 N N . CYS A 1 89 ? -11.167 6.256 4.861 1.00 92.19 89 CYS A N 1
ATOM 726 C CA . CYS A 1 89 ? -10.945 6.887 6.159 1.00 92.19 89 CYS A CA 1
ATOM 727 C C . CYS A 1 89 ? -11.574 8.287 6.222 1.00 92.19 89 CYS A C 1
ATOM 729 O O . CYS A 1 89 ? -12.326 8.565 7.151 1.00 92.19 89 CYS A O 1
ATOM 731 N N . LEU A 1 90 ? -11.354 9.141 5.211 1.00 91.00 90 LEU A N 1
ATOM 732 C CA . LEU A 1 90 ? -11.973 10.475 5.138 1.00 91.00 90 LEU A CA 1
ATOM 733 C C . LEU A 1 90 ? -13.498 10.405 5.234 1.00 91.00 90 LEU A C 1
ATOM 735 O O . LEU A 1 90 ? -14.096 11.116 6.043 1.00 91.00 90 LEU A O 1
ATOM 739 N N . LYS A 1 91 ? -14.105 9.504 4.455 1.00 89.38 91 LYS A N 1
ATOM 740 C CA . LYS A 1 91 ? -15.547 9.253 4.475 1.00 89.38 91 LYS A CA 1
ATOM 741 C C . LYS A 1 91 ? -16.036 8.817 5.852 1.00 89.38 91 LYS A C 1
ATOM 743 O O . LYS A 1 91 ? -16.998 9.363 6.383 1.00 89.38 91 LYS A O 1
ATOM 748 N N . THR A 1 92 ? -15.342 7.858 6.460 1.00 88.50 92 THR A N 1
ATOM 749 C CA . THR A 1 92 ? -15.703 7.293 7.771 1.00 88.50 92 THR A CA 1
ATOM 750 C C . THR A 1 92 ? -15.617 8.332 8.890 1.00 88.50 92 THR A C 1
ATOM 752 O O . THR A 1 92 ? -16.435 8.323 9.813 1.00 88.50 92 THR A O 1
ATOM 755 N N . LEU A 1 93 ? -14.651 9.248 8.788 1.00 86.94 93 LEU A N 1
ATOM 756 C CA . LEU A 1 93 ? -14.434 10.349 9.724 1.00 86.94 93 LEU A CA 1
ATOM 757 C C . LEU A 1 93 ? -15.327 11.573 9.454 1.00 86.94 93 LEU A C 1
ATOM 759 O O . LEU A 1 93 ? -15.263 12.533 10.219 1.00 86.94 93 LEU A O 1
ATOM 763 N N . GLY A 1 94 ? -16.146 11.565 8.395 1.00 84.62 94 GLY A N 1
ATOM 764 C CA . GLY A 1 94 ? -17.001 12.702 8.032 1.00 84.62 94 GLY A CA 1
ATOM 765 C C . GLY A 1 94 ? -16.211 13.944 7.604 1.00 84.62 94 GLY A C 1
ATOM 766 O O . GLY A 1 94 ? -16.646 15.069 7.842 1.00 84.62 94 GLY A O 1
ATOM 767 N N . LEU A 1 95 ? -15.028 13.744 7.015 1.00 82.69 95 LEU A N 1
ATOM 768 C CA . LEU A 1 95 ? -14.132 14.807 6.545 1.00 82.69 95 LEU A CA 1
ATOM 769 C C . LEU A 1 95 ? -14.295 15.108 5.046 1.00 82.69 95 LEU A C 1
ATOM 771 O O . LEU A 1 95 ? -13.433 15.764 4.461 1.00 82.69 95 LEU A O 1
ATOM 775 N N . GLU A 1 96 ? -15.353 14.604 4.407 1.00 74.75 96 GLU A N 1
ATOM 776 C CA . GLU A 1 96 ? -15.617 14.875 2.993 1.00 74.75 96 GLU A CA 1
ATOM 777 C C . GLU A 1 96 ? -15.842 16.376 2.748 1.00 74.75 96 GLU A C 1
ATOM 779 O O . GLU A 1 96 ? -16.371 17.104 3.592 1.00 74.75 96 GLU A O 1
ATOM 784 N N . PHE A 1 97 ? -15.392 16.841 1.581 1.00 57.91 97 PHE A N 1
ATOM 785 C CA . PHE A 1 97 ? -15.528 18.222 1.125 1.00 57.91 97 PHE A CA 1
ATOM 786 C C . PHE A 1 97 ? -16.952 18.481 0.617 1.00 57.91 97 PHE A C 1
ATOM 788 O O . PHE A 1 97 ? -17.132 18.768 -0.563 1.00 57.91 97 PHE A O 1
ATOM 795 N N . ASP A 1 98 ? -17.968 18.348 1.466 1.00 51.84 98 ASP A N 1
ATOM 796 C CA . ASP A 1 98 ? -19.286 18.873 1.108 1.00 51.84 98 ASP A CA 1
ATOM 797 C C . ASP A 1 98 ? -19.280 20.398 1.289 1.00 51.84 98 ASP A C 1
ATOM 799 O O . ASP A 1 98 ? -19.002 20.919 2.374 1.00 51.84 98 ASP A O 1
ATOM 803 N N . GLU A 1 99 ? -19.568 21.118 0.199 1.00 52.53 99 GLU A N 1
ATOM 804 C CA . GLU A 1 99 ? -19.768 22.576 0.184 1.00 52.53 99 GLU A CA 1
ATOM 805 C C . GLU A 1 99 ? -21.029 22.986 0.971 1.00 52.53 99 GLU A C 1
ATOM 807 O O . GLU A 1 99 ? -21.160 24.144 1.375 1.00 52.53 99 GLU A O 1
ATOM 812 N N . ASP A 1 100 ? -21.908 22.029 1.285 1.00 44.59 100 ASP A N 1
ATOM 813 C CA . ASP A 1 100 ? -23.187 22.272 1.932 1.00 44.59 100 ASP A CA 1
ATOM 814 C C . ASP A 1 100 ? -23.243 21.744 3.383 1.00 44.59 100 ASP A C 1
ATOM 816 O O . ASP A 1 100 ? -23.583 20.603 3.672 1.00 44.59 100 ASP A O 1
ATOM 820 N N . VAL A 1 101 ? -23.057 22.698 4.304 1.00 50.91 101 VAL A N 1
ATOM 821 C CA . VAL A 1 101 ? -23.862 22.873 5.530 1.00 50.91 101 VAL A CA 1
ATOM 822 C C . VAL A 1 101 ? -23.389 22.239 6.863 1.00 50.91 101 VAL A C 1
ATOM 824 O O . VAL A 1 101 ? -23.113 21.057 7.036 1.00 50.91 101 VAL A O 1
ATOM 827 N N . THR A 1 102 ? -23.457 23.125 7.871 1.00 42.88 102 THR A N 1
ATOM 828 C CA . THR A 1 102 ? -23.567 22.964 9.337 1.00 42.88 102 THR A CA 1
ATOM 829 C C . THR A 1 102 ? -22.354 22.527 10.161 1.00 42.88 102 THR A C 1
ATOM 831 O O . THR A 1 102 ? -21.997 21.361 10.249 1.00 42.88 102 THR A O 1
ATOM 834 N N . THR A 1 103 ? -21.756 23.513 10.843 1.00 48.16 103 THR A N 1
ATOM 835 C CA . THR A 1 103 ? -21.667 23.648 12.320 1.00 48.16 103 THR A CA 1
ATOM 836 C C . THR A 1 103 ? -21.732 22.398 13.224 1.00 48.16 103 THR A C 1
ATOM 838 O O . THR A 1 103 ? -22.216 22.483 14.348 1.00 48.16 103 THR A O 1
ATOM 841 N N . THR A 1 104 ? -21.186 21.248 12.841 1.00 49.09 104 THR A N 1
ATOM 842 C CA . THR A 1 104 ? -20.637 20.311 13.834 1.00 49.09 104 THR A CA 1
ATOM 843 C C . THR A 1 104 ? -19.420 20.987 14.461 1.00 49.09 104 THR A C 1
ATOM 845 O O . THR A 1 104 ? -18.569 21.494 13.724 1.00 49.09 104 THR A O 1
ATOM 848 N N . GLY A 1 105 ? -19.382 21.063 15.793 1.00 57.06 105 GLY A N 1
ATOM 849 C CA . GLY A 1 105 ? -18.448 21.891 16.557 1.00 57.06 105 GLY A CA 1
ATOM 850 C C . GLY A 1 105 ? -17.015 21.828 16.030 1.00 57.06 105 GLY A C 1
ATOM 851 O O . GLY A 1 105 ? -16.480 20.748 15.786 1.00 57.06 105 GLY A O 1
ATOM 852 N N . THR A 1 106 ? -16.391 22.996 15.860 1.00 61.53 106 THR A N 1
ATOM 853 C CA . THR A 1 106 ? -15.027 23.167 15.328 1.00 61.53 106 THR A CA 1
ATOM 854 C C . THR A 1 106 ? -14.022 22.190 15.950 1.00 61.53 106 THR A C 1
ATOM 856 O O . THR A 1 106 ? -13.172 21.648 15.252 1.00 61.53 106 THR A O 1
ATOM 859 N N . GLN A 1 107 ? -14.184 21.882 17.239 1.00 65.81 107 GLN A N 1
ATOM 860 C CA . GLN A 1 107 ? -13.314 20.974 17.985 1.00 65.81 107 GLN A CA 1
ATOM 861 C C . GLN A 1 107 ? -13.392 19.505 17.536 1.00 65.81 107 GLN A C 1
ATOM 863 O O . GLN A 1 107 ? -12.370 18.821 17.545 1.00 65.81 107 GLN A O 1
ATOM 868 N N . ASP A 1 108 ? -14.559 19.000 17.132 1.00 73.50 108 ASP A N 1
ATOM 869 C CA . ASP A 1 108 ? -14.702 17.592 16.729 1.00 73.50 108 ASP A CA 1
ATOM 870 C C . ASP A 1 108 ? -14.137 17.359 15.326 1.00 73.50 108 ASP A C 1
ATOM 872 O O . ASP A 1 108 ? -13.486 16.343 15.074 1.00 73.50 108 ASP A O 1
ATOM 876 N N . LYS A 1 109 ? -14.274 18.353 14.438 1.00 79.25 109 LYS A N 1
ATOM 877 C CA . LYS A 1 109 ? -13.611 18.352 13.126 1.00 79.25 109 LYS A CA 1
ATOM 878 C C . LYS A 1 109 ? -12.088 18.394 13.260 1.00 79.25 109 LYS A C 1
ATOM 880 O O . LYS A 1 109 ? -11.402 17.626 12.592 1.00 79.25 109 LYS A O 1
ATOM 885 N N . GLU A 1 110 ? -11.552 19.227 14.151 1.00 82.19 110 GLU A N 1
ATOM 886 C CA . GLU A 1 110 ? -10.108 19.281 14.420 1.00 82.19 110 GLU A CA 1
ATOM 887 C C . GLU A 1 110 ? -9.571 17.952 14.972 1.00 82.19 110 GLU A C 1
ATOM 889 O O . GLU A 1 110 ? -8.503 17.493 14.564 1.00 82.19 110 GLU A O 1
ATOM 894 N N . LYS A 1 111 ? -10.311 17.292 15.872 1.00 82.00 111 LYS A N 1
ATOM 895 C CA . LYS A 1 111 ? -9.957 15.952 16.372 1.00 82.00 111 LYS A CA 1
ATOM 896 C C . LYS A 1 111 ? -9.969 14.906 15.257 1.00 82.00 111 LYS A C 1
ATOM 898 O O . LYS A 1 111 ? -9.005 14.155 15.126 1.00 82.00 111 LYS A O 1
ATOM 903 N N . ALA A 1 112 ? -11.008 14.886 14.422 1.00 84.44 112 ALA A N 1
ATOM 904 C CA . ALA A 1 112 ? -11.095 13.968 13.288 1.00 84.44 112 ALA A CA 1
ATOM 905 C C . ALA A 1 112 ? -9.947 14.182 12.285 1.00 84.44 112 ALA A C 1
ATOM 907 O O . ALA A 1 112 ? -9.350 13.216 11.816 1.00 84.44 112 ALA A O 1
ATOM 908 N N . GLN A 1 113 ? -9.571 15.435 12.008 1.00 87.31 113 GLN A N 1
ATOM 909 C CA . GLN A 1 113 ? -8.419 15.762 11.161 1.00 87.31 113 GLN A CA 1
ATOM 910 C C . GLN A 1 113 ? -7.090 15.297 11.773 1.00 87.31 113 GLN A C 1
ATOM 912 O O . GLN A 1 113 ? -6.253 14.734 11.063 1.00 87.31 113 GLN A O 1
ATOM 917 N N . ARG A 1 114 ? -6.897 15.490 13.087 1.00 87.38 114 ARG A N 1
ATOM 918 C CA . ARG A 1 114 ? -5.719 14.976 13.808 1.00 87.38 114 ARG A CA 1
ATOM 919 C C . ARG A 1 114 ? -5.627 13.455 13.709 1.00 87.38 114 ARG A C 1
ATOM 921 O O . ARG A 1 114 ? -4.568 12.935 13.356 1.00 87.38 114 ARG A O 1
ATOM 928 N N . LEU A 1 115 ? -6.736 12.755 13.944 1.00 88.88 115 LEU A N 1
ATOM 929 C CA . LEU A 1 115 ? -6.796 11.301 13.816 1.00 88.88 115 LEU A CA 1
ATOM 930 C C . LEU A 1 115 ? -6.512 10.850 12.382 1.00 88.88 115 LEU A C 1
ATOM 932 O O . LEU A 1 115 ? -5.725 9.929 12.182 1.00 88.88 115 LEU A O 1
ATOM 936 N N . PHE A 1 116 ? -7.094 11.512 11.380 1.00 91.56 116 PHE A N 1
ATOM 937 C CA . PHE A 1 116 ? -6.835 11.203 9.976 1.00 91.56 116 PHE A CA 1
ATOM 938 C C . PHE A 1 116 ? -5.338 11.279 9.651 1.00 91.56 116 PHE A C 1
ATOM 940 O O . PHE A 1 116 ? -4.790 10.345 9.066 1.00 91.56 116 PHE A O 1
ATOM 947 N N . LEU A 1 117 ? -4.655 12.339 10.098 1.00 90.69 117 LEU A N 1
ATOM 948 C CA . LEU A 1 117 ? -3.210 12.502 9.917 1.00 90.69 117 LEU A CA 1
ATOM 949 C C . LEU A 1 117 ? -2.392 11.410 10.630 1.00 90.69 117 LEU A C 1
ATOM 951 O O . LEU A 1 117 ? -1.339 10.992 10.152 1.00 90.69 117 LEU A O 1
ATOM 955 N N . GLN A 1 118 ? -2.847 10.922 11.782 1.00 88.88 118 GLN A N 1
ATOM 956 C CA . GLN A 1 118 ? -2.203 9.782 12.439 1.00 88.88 118 GLN A CA 1
ATOM 957 C C . GLN A 1 118 ? -2.428 8.486 11.650 1.00 88.88 118 GLN A C 1
ATOM 959 O O . GLN A 1 118 ? -1.478 7.728 11.443 1.00 88.88 118 GLN A O 1
ATOM 964 N N . CYS A 1 119 ? -3.649 8.260 11.160 1.00 92.31 119 CYS A N 1
ATOM 965 C CA . CYS A 1 119 ? -3.994 7.105 10.335 1.00 92.31 119 CYS A CA 1
ATOM 966 C C . CYS A 1 119 ? -3.166 7.069 9.050 1.00 92.31 119 CYS A C 1
ATOM 968 O O . CYS A 1 119 ? -2.715 5.997 8.655 1.00 92.31 119 CYS A O 1
ATOM 970 N N . THR A 1 120 ? -2.910 8.222 8.420 1.00 92.62 120 THR A N 1
ATOM 971 C CA . THR A 1 120 ? -2.144 8.257 7.170 1.00 92.62 120 THR A CA 1
ATOM 972 C C . THR A 1 120 ? -0.723 7.737 7.344 1.00 92.62 120 THR A C 1
ATOM 974 O O . THR A 1 120 ? -0.261 6.938 6.534 1.00 92.62 120 THR A O 1
ATOM 977 N N . ASN A 1 121 ? -0.065 8.083 8.453 1.00 91.38 121 ASN A N 1
ATOM 978 C CA . ASN A 1 121 ? 1.248 7.534 8.788 1.00 91.38 121 ASN A CA 1
ATOM 979 C C . ASN A 1 121 ? 1.217 6.006 8.931 1.00 91.38 121 ASN A C 1
ATOM 981 O O . ASN A 1 121 ? 2.171 5.330 8.545 1.00 91.38 121 ASN A O 1
ATOM 985 N N . PHE A 1 122 ? 0.131 5.452 9.478 1.00 91.56 122 PHE A N 1
ATOM 986 C CA . PHE A 1 122 ? -0.034 4.006 9.574 1.00 91.56 122 PHE A CA 1
ATOM 987 C C . PHE A 1 122 ? -0.313 3.370 8.217 1.00 91.56 122 PHE A C 1
ATOM 989 O O . PHE A 1 122 ? 0.290 2.347 7.925 1.00 91.56 122 PHE A O 1
ATOM 996 N N . TYR A 1 123 ? -1.133 3.966 7.353 1.00 93.75 123 TYR A N 1
ATOM 997 C CA . TYR A 1 123 ? -1.339 3.446 5.998 1.00 93.75 123 TYR A CA 1
ATOM 998 C C . TYR A 1 123 ? -0.034 3.397 5.194 1.00 93.75 123 TYR A C 1
ATOM 1000 O O . TYR A 1 123 ? 0.245 2.379 4.563 1.00 93.75 123 TYR A O 1
ATOM 1008 N N . GLU A 1 124 ? 0.823 4.414 5.310 1.00 91.62 124 GLU A N 1
ATOM 1009 C CA . GLU A 1 124 ? 2.163 4.409 4.703 1.00 91.62 124 GLU A CA 1
ATOM 1010 C C . GLU A 1 124 ? 3.107 3.362 5.315 1.00 91.62 124 GLU A C 1
ATOM 1012 O O . GLU A 1 124 ? 3.976 2.806 4.642 1.00 91.62 124 GLU A O 1
ATOM 1017 N N . LEU A 1 125 ? 2.967 3.073 6.610 1.00 89.69 125 LEU A N 1
ATOM 1018 C CA . LEU A 1 125 ? 3.735 2.013 7.259 1.00 89.69 125 LEU A CA 1
ATOM 1019 C C . LEU A 1 125 ? 3.274 0.629 6.784 1.00 89.69 125 LEU A C 1
ATOM 1021 O O . LEU A 1 125 ? 4.094 -0.238 6.481 1.00 89.69 125 LEU A O 1
ATOM 1025 N N . LEU A 1 126 ? 1.957 0.441 6.724 1.00 89.50 126 LEU A N 1
ATOM 1026 C CA . LEU A 1 126 ? 1.288 -0.800 6.361 1.00 89.50 126 LEU A CA 1
ATOM 1027 C C . LEU A 1 126 ? 1.417 -1.109 4.863 1.00 89.50 126 LEU A C 1
ATOM 1029 O O . LEU A 1 126 ? 1.457 -2.282 4.504 1.00 89.50 126 LEU A O 1
ATOM 1033 N N . SER A 1 127 ? 1.569 -0.103 3.995 1.00 89.31 127 SER A N 1
ATOM 1034 C CA . SER A 1 127 ? 1.785 -0.288 2.548 1.00 89.31 127 SER A CA 1
ATOM 1035 C C . SER A 1 127 ? 3.106 -0.996 2.210 1.00 89.31 127 SER A C 1
ATOM 1037 O O . SER A 1 127 ? 3.250 -1.556 1.124 1.00 89.31 127 SER A O 1
ATOM 1039 N N . ARG A 1 128 ? 4.061 -1.038 3.152 1.00 87.25 128 ARG A N 1
ATOM 1040 C CA . ARG A 1 128 ? 5.307 -1.824 3.037 1.00 87.25 128 ARG A CA 1
ATOM 1041 C C . ARG A 1 128 ? 5.072 -3.328 3.143 1.00 87.25 128 ARG A C 1
ATOM 1043 O O . ARG A 1 128 ? 5.956 -4.114 2.807 1.00 87.25 128 ARG A O 1
ATOM 1050 N N . LEU A 1 129 ? 3.904 -3.724 3.638 1.00 88.12 129 LEU A N 1
ATOM 1051 C CA . LEU A 1 129 ? 3.468 -5.104 3.755 1.00 88.12 129 LEU A CA 1
ATOM 1052 C C . LEU A 1 129 ? 2.472 -5.437 2.634 1.00 88.12 129 LEU A C 1
ATOM 1054 O O . LEU A 1 129 ? 1.730 -4.565 2.185 1.00 88.12 129 LEU A O 1
ATOM 1058 N N . PRO A 1 130 ? 2.363 -6.708 2.210 1.00 88.31 130 PRO A N 1
ATOM 1059 C CA . PRO A 1 130 ? 1.446 -7.118 1.144 1.00 88.31 130 PRO A CA 1
ATOM 1060 C C . PRO A 1 130 ? -0.028 -7.189 1.599 1.00 88.31 130 PRO A C 1
ATOM 1062 O O . PRO A 1 130 ? -0.779 -8.038 1.131 1.00 88.31 130 PRO A O 1
ATOM 1065 N N . LEU A 1 131 ? -0.467 -6.326 2.519 1.00 90.31 131 LEU A N 1
ATOM 1066 C CA . LEU A 1 131 ? -1.777 -6.426 3.179 1.00 90.31 131 LEU A CA 1
ATOM 1067 C C . LEU A 1 131 ? -2.948 -6.219 2.230 1.00 90.31 131 LEU A C 1
ATOM 1069 O O . LEU A 1 131 ? -3.950 -6.912 2.359 1.00 90.31 131 LEU A O 1
ATOM 1073 N N . VAL A 1 132 ? -2.797 -5.327 1.250 1.00 89.44 132 VAL A N 1
ATOM 1074 C CA . VAL A 1 132 ? -3.820 -5.052 0.224 1.00 89.44 132 VAL A CA 1
ATOM 1075 C C . VAL A 1 132 ? -4.119 -6.295 -0.627 1.00 89.44 132 VAL A C 1
ATOM 1077 O O . VAL A 1 132 ? -5.179 -6.399 -1.230 1.00 89.44 132 VAL A O 1
ATOM 1080 N N . LEU A 1 133 ? -3.211 -7.278 -0.656 1.00 89.81 133 LEU A N 1
ATOM 1081 C CA . LEU A 1 133 ? -3.438 -8.559 -1.333 1.00 89.81 133 LEU A CA 1
ATOM 1082 C C . LEU A 1 133 ? -4.152 -9.593 -0.449 1.00 89.81 133 LEU A C 1
ATOM 1084 O O . LEU A 1 133 ? -4.547 -10.642 -0.951 1.00 89.81 133 LEU A O 1
ATOM 1088 N N . MET A 1 134 ? -4.253 -9.343 0.857 1.00 91.44 134 MET A N 1
ATOM 1089 C CA . MET A 1 134 ? -4.685 -10.328 1.855 1.00 91.44 134 MET A CA 1
ATOM 1090 C C . MET A 1 134 ? -5.972 -9.942 2.575 1.00 91.44 134 MET A C 1
ATOM 1092 O O . MET A 1 134 ? -6.725 -10.821 2.985 1.00 91.44 134 MET A O 1
ATOM 1096 N N . TYR A 1 135 ? -6.221 -8.644 2.724 1.00 95.06 135 TYR A N 1
ATOM 1097 C CA . TYR A 1 135 ? -7.383 -8.098 3.407 1.00 95.06 135 TYR A CA 1
ATOM 1098 C C . TYR A 1 135 ? -8.053 -7.039 2.542 1.00 95.06 135 TYR A C 1
ATOM 1100 O O . TYR A 1 135 ? -7.400 -6.365 1.745 1.00 95.06 135 TYR A O 1
ATOM 1108 N N . ARG A 1 136 ? -9.363 -6.880 2.741 1.00 95.38 136 ARG A N 1
ATOM 1109 C CA . ARG A 1 136 ? -10.134 -5.809 2.109 1.00 95.38 136 ARG A CA 1
ATOM 1110 C C . ARG A 1 136 ? -9.664 -4.441 2.603 1.00 95.38 136 ARG A C 1
ATOM 1112 O O . ARG A 1 136 ? -9.203 -4.305 3.743 1.00 95.38 136 ARG A O 1
ATOM 1119 N N . THR A 1 137 ? -9.818 -3.422 1.766 1.00 94.94 137 THR A N 1
ATOM 1120 C CA . THR A 1 137 ? -9.366 -2.056 2.053 1.00 94.94 137 THR A CA 1
ATOM 1121 C C . THR A 1 137 ? -10.033 -1.482 3.303 1.00 94.94 137 THR A C 1
ATOM 1123 O O . THR A 1 137 ? -9.387 -0.771 4.072 1.00 94.94 137 THR A O 1
ATOM 1126 N N . GLU A 1 138 ? -11.292 -1.839 3.569 1.00 95.12 138 GLU A N 1
ATOM 1127 C CA . GLU A 1 138 ? -12.029 -1.407 4.760 1.00 95.12 138 GLU A CA 1
ATOM 1128 C C . GLU A 1 138 ? -11.436 -1.988 6.044 1.00 95.12 138 GLU A C 1
ATOM 1130 O O . GLU A 1 138 ? -11.376 -1.295 7.056 1.00 95.12 138 GLU A O 1
ATOM 1135 N N . VAL A 1 139 ? -10.934 -3.229 6.013 1.00 95.75 139 VAL A N 1
ATOM 1136 C CA . VAL A 1 139 ? -10.281 -3.864 7.172 1.00 95.75 139 VAL A CA 1
ATOM 1137 C C . VAL A 1 139 ? -8.953 -3.171 7.474 1.00 95.75 139 VAL A C 1
ATOM 1139 O O . VAL A 1 139 ? -8.640 -2.900 8.634 1.00 95.75 139 VAL A O 1
ATOM 1142 N N . ILE A 1 140 ? -8.185 -2.831 6.433 1.00 95.69 140 ILE A N 1
ATOM 1143 C CA . ILE A 1 140 ? -6.934 -2.068 6.566 1.00 95.69 140 ILE A CA 1
ATOM 1144 C C . ILE A 1 140 ? -7.228 -0.661 7.105 1.00 95.69 140 ILE A C 1
ATOM 1146 O O . ILE A 1 140 ? -6.527 -0.190 8.001 1.00 95.69 140 ILE A O 1
ATOM 1150 N N . CYS A 1 141 ? -8.288 -0.016 6.608 1.00 95.19 141 CYS A N 1
ATOM 1151 C CA . CYS A 1 141 ? -8.767 1.274 7.099 1.00 95.19 141 CYS A CA 1
ATOM 1152 C C . CYS A 1 141 ? -9.161 1.204 8.583 1.00 95.19 141 CYS A C 1
ATOM 1154 O O . CYS A 1 141 ? -8.674 1.987 9.396 1.00 95.19 141 CYS A O 1
ATOM 1156 N N . GLY A 1 142 ? -9.991 0.229 8.959 1.00 93.12 142 GLY A N 1
ATOM 1157 C CA . GLY A 1 142 ? -10.420 0.019 10.341 1.00 93.12 142 GLY A CA 1
ATOM 1158 C C . GLY A 1 142 ? -9.238 -0.207 11.277 1.00 93.12 142 GLY A C 1
ATOM 1159 O O . GLY A 1 142 ? -9.177 0.386 12.353 1.00 93.12 142 GLY A O 1
ATOM 1160 N N . LEU A 1 143 ? -8.243 -0.980 10.839 1.00 93.75 143 LEU A N 1
ATOM 1161 C CA . LEU A 1 143 ? -7.020 -1.161 11.607 1.00 93.75 143 LEU A CA 1
ATOM 1162 C C . LEU A 1 143 ? -6.220 0.140 11.757 1.00 93.75 143 LEU A C 1
ATOM 1164 O O . LEU A 1 143 ? -5.756 0.438 12.855 1.00 93.75 143 LEU A O 1
ATOM 1168 N N . GLY A 1 144 ? -6.057 0.918 10.685 1.00 93.62 144 GLY A N 1
ATOM 1169 C CA . GLY A 1 144 ? -5.358 2.204 10.742 1.00 93.62 144 GLY A CA 1
ATOM 1170 C C . GLY A 1 144 ? -6.008 3.179 11.723 1.00 93.62 144 GLY A C 1
ATOM 1171 O O . GLY A 1 144 ? -5.296 3.819 12.496 1.00 93.62 144 GLY A O 1
ATOM 1172 N N . ILE A 1 145 ? -7.344 3.215 11.759 1.00 91.25 145 ILE A N 1
ATOM 1173 C CA . ILE A 1 145 ? -8.120 4.002 12.728 1.00 91.25 145 ILE A CA 1
ATOM 1174 C C . ILE A 1 145 ? -7.873 3.509 14.156 1.00 91.25 145 ILE A C 1
ATOM 1176 O O . ILE A 1 145 ? -7.541 4.313 15.021 1.00 91.25 145 ILE A O 1
ATOM 1180 N N . VAL A 1 146 ? -7.955 2.198 14.408 1.00 91.00 146 VAL A N 1
ATOM 1181 C CA . VAL A 1 146 ? -7.700 1.615 15.739 1.00 91.00 146 VAL A CA 1
ATOM 1182 C C . VAL A 1 146 ? -6.281 1.929 16.232 1.00 91.00 146 VAL A C 1
ATOM 1184 O O . VAL A 1 146 ? -6.095 2.324 17.384 1.00 91.00 146 VAL A O 1
ATOM 1187 N N . LEU A 1 147 ? -5.270 1.796 15.368 1.00 91.44 147 LEU A N 1
ATOM 1188 C CA . LEU A 1 147 ? -3.880 2.122 15.708 1.00 91.44 147 LEU A CA 1
ATOM 1189 C C . LEU A 1 147 ? -3.683 3.628 15.932 1.00 91.44 147 LEU A C 1
ATOM 1191 O O . LEU A 1 147 ? -2.945 4.010 16.842 1.00 91.44 147 LEU A O 1
ATOM 1195 N N . GLY A 1 148 ? -4.357 4.469 15.141 1.00 90.06 148 GLY A N 1
ATOM 1196 C CA . GLY A 1 148 ? -4.427 5.918 15.332 1.00 90.06 148 GLY A CA 1
ATOM 1197 C C . GLY A 1 148 ? -4.981 6.274 16.708 1.00 90.06 148 GLY A C 1
ATOM 1198 O O . GLY A 1 148 ? -4.281 6.889 17.507 1.00 90.06 148 GLY A O 1
ATOM 1199 N N . CYS A 1 149 ? -6.175 5.774 17.033 1.00 87.38 149 CYS A N 1
ATOM 1200 C CA . CYS A 1 149 ? -6.824 5.997 18.324 1.00 87.38 149 CYS A CA 1
ATOM 1201 C C . CYS A 1 149 ? -5.990 5.491 19.504 1.00 87.38 149 CYS A C 1
ATOM 1203 O O . CYS A 1 149 ? -5.974 6.128 20.548 1.00 87.38 149 CYS A O 1
ATOM 1205 N N . LYS A 1 150 ? -5.283 4.360 19.366 1.00 87.31 150 LYS A N 1
ATOM 1206 C CA . LYS A 1 150 ? -4.397 3.863 20.432 1.00 87.31 150 LYS A CA 1
ATOM 1207 C C . LYS A 1 150 ? -3.189 4.769 20.654 1.00 87.31 150 LYS A C 1
ATOM 1209 O O . LYS A 1 150 ? -2.720 4.884 21.784 1.00 87.31 150 LYS A O 1
ATOM 1214 N N . LYS A 1 151 ? -2.637 5.333 19.578 1.00 86.00 151 LYS A N 1
ATOM 1215 C CA . LYS A 1 151 ? -1.482 6.231 19.653 1.00 86.00 151 LYS A CA 1
ATOM 1216 C C . LYS A 1 151 ? -1.859 7.585 20.252 1.00 86.00 151 LYS A C 1
ATOM 1218 O O . LYS A 1 151 ? -0.994 8.239 20.829 1.00 86.00 151 LYS A O 1
ATOM 1223 N N . ASP A 1 152 ? -3.118 7.986 20.123 1.00 81.56 152 ASP A N 1
ATOM 1224 C CA . ASP A 1 152 ? -3.628 9.207 20.727 1.00 81.56 152 ASP A CA 1
ATOM 1225 C C . ASP A 1 152 ? -3.980 8.983 22.207 1.00 81.56 152 ASP A C 1
ATOM 1227 O O . ASP A 1 152 ? -5.012 8.412 22.559 1.00 81.56 152 ASP A O 1
ATOM 1231 N N . GLU A 1 153 ? -3.095 9.430 23.100 1.00 63.75 153 GLU A N 1
ATOM 1232 C CA . GLU A 1 153 ? -3.260 9.301 24.558 1.00 63.75 153 GLU A CA 1
ATOM 1233 C C . GLU A 1 153 ? -4.470 10.088 25.098 1.00 63.75 153 GLU A C 1
ATOM 1235 O O . GLU A 1 153 ? -4.954 9.798 26.192 1.00 63.75 153 GLU A O 1
ATOM 1240 N N . GLU A 1 154 ? -4.997 11.048 24.326 1.00 59.84 154 GLU A N 1
ATOM 1241 C CA . GLU A 1 154 ? -6.155 11.876 24.694 1.00 59.84 154 GLU A CA 1
ATOM 1242 C C . GLU A 1 154 ? -7.498 11.128 24.634 1.00 59.84 154 GLU A C 1
ATOM 1244 O O . GLU A 1 154 ? -8.524 11.707 24.984 1.00 59.84 154 GLU A O 1
ATOM 1249 N N . GLY A 1 155 ? -7.511 9.846 24.243 1.00 54.44 155 GLY A N 1
ATOM 1250 C CA . GLY A 1 155 ? -8.715 9.022 24.291 1.00 54.44 155 GLY A CA 1
ATOM 1251 C C . GLY A 1 155 ? -9.806 9.576 23.384 1.00 54.44 155 GLY A C 1
ATOM 1252 O O . GLY A 1 155 ? -10.860 9.995 23.856 1.00 54.44 155 GLY A O 1
ATOM 1253 N N . ILE A 1 156 ? -9.551 9.592 22.073 1.00 56.44 156 ILE A N 1
ATOM 1254 C CA . ILE A 1 156 ? -10.557 9.971 21.077 1.00 56.44 156 ILE A CA 1
ATOM 1255 C C . ILE A 1 156 ? -11.784 9.057 21.234 1.00 56.44 156 ILE A C 1
ATOM 1257 O O . ILE A 1 156 ? -11.826 7.938 20.728 1.00 56.44 156 ILE A O 1
ATOM 1261 N N . ASP A 1 157 ? -12.806 9.568 21.921 1.00 56.47 157 ASP A N 1
ATOM 1262 C CA . ASP A 1 157 ? -14.161 9.009 22.006 1.00 56.47 157 ASP A CA 1
ATOM 1263 C C . ASP A 1 157 ? -14.973 9.261 20.721 1.00 56.47 157 ASP A C 1
ATOM 1265 O O . ASP A 1 157 ? -16.136 8.891 20.626 1.00 56.47 157 ASP A O 1
ATOM 1269 N N . CYS A 1 158 ? -14.380 9.909 19.717 1.00 52.81 158 CYS A N 1
ATOM 1270 C CA . CYS A 1 158 ? -15.110 10.605 18.660 1.00 52.81 158 CYS A CA 1
ATOM 1271 C C . CYS A 1 158 ? -15.823 9.721 17.629 1.00 52.81 158 CYS A C 1
ATOM 1273 O O . CYS A 1 158 ? -16.403 10.268 16.694 1.00 52.81 158 CYS A O 1
ATOM 1275 N N . LEU A 1 159 ? -15.762 8.393 17.712 1.00 60.78 159 LEU A N 1
ATOM 1276 C CA . LEU A 1 159 ? -16.260 7.550 16.628 1.00 60.78 159 LEU A CA 1
ATOM 1277 C C . LEU A 1 159 ? -16.959 6.304 17.160 1.00 60.78 159 LEU A C 1
ATOM 1279 O O . LEU A 1 159 ? -16.402 5.210 17.208 1.00 60.78 159 LEU A O 1
ATOM 1283 N N . GLU A 1 160 ? -18.219 6.487 17.530 1.00 68.75 160 GLU A N 1
ATOM 1284 C CA . GLU A 1 160 ? -19.142 5.380 17.744 1.00 68.75 160 GLU A CA 1
ATOM 1285 C C . GLU A 1 160 ? -19.429 4.659 16.413 1.00 68.75 160 GLU A C 1
ATOM 1287 O O . GLU A 1 160 ? -19.538 5.282 15.345 1.00 68.75 160 GLU A O 1
ATOM 1292 N N . GLY A 1 161 ? -19.528 3.329 16.477 1.00 74.50 161 GLY A N 1
ATOM 1293 C CA . GLY A 1 161 ? -19.948 2.479 15.360 1.00 74.50 161 GLY A CA 1
ATOM 1294 C C . GLY A 1 161 ? -19.031 2.489 14.129 1.00 74.50 161 GLY A C 1
ATOM 1295 O O . GLY A 1 161 ? -19.528 2.365 13.009 1.00 74.50 161 GLY A O 1
ATOM 1296 N N . ILE A 1 162 ? -17.706 2.639 14.284 1.00 83.06 162 ILE A N 1
ATOM 1297 C CA . ILE A 1 162 ? -16.761 2.560 13.145 1.00 83.06 162 ILE A CA 1
ATOM 1298 C C . ILE A 1 162 ? -16.890 1.224 12.410 1.00 83.06 162 ILE A C 1
ATOM 1300 O O . ILE A 1 162 ? -16.886 1.209 11.179 1.00 83.06 162 ILE A O 1
ATOM 1304 N N . GLY A 1 163 ? -17.016 0.118 13.156 1.00 84.69 163 GLY A N 1
ATOM 1305 C CA . GLY A 1 163 ? -17.174 -1.217 12.573 1.00 84.69 163 GLY A CA 1
ATOM 1306 C C . GLY A 1 163 ? -18.378 -1.291 11.632 1.00 84.69 163 GLY A C 1
ATOM 1307 O O . GLY A 1 163 ? -18.242 -1.731 10.491 1.00 84.69 163 GLY A O 1
ATOM 1308 N N . ASP A 1 164 ? -19.517 -0.747 12.068 1.00 87.25 164 ASP A N 1
ATOM 1309 C CA . ASP A 1 164 ? -20.752 -0.706 11.279 1.00 87.25 164 ASP A CA 1
ATOM 1310 C C . ASP A 1 164 ? -20.622 0.212 10.051 1.00 87.25 164 ASP A C 1
ATOM 1312 O O . ASP A 1 164 ? -21.060 -0.152 8.961 1.00 87.25 164 ASP A O 1
ATOM 1316 N N . LYS A 1 165 ? -19.972 1.380 10.189 1.00 88.31 165 LYS A N 1
ATOM 1317 C CA . LYS A 1 165 ? -19.730 2.316 9.071 1.00 88.31 165 LYS A CA 1
ATOM 1318 C C . LYS A 1 165 ? -18.834 1.724 7.982 1.00 88.31 165 LYS A C 1
ATOM 1320 O O . LYS A 1 165 ? -19.041 2.006 6.804 1.00 88.31 165 LYS A O 1
ATOM 1325 N N . LEU A 1 166 ? -17.833 0.940 8.378 1.00 90.12 166 LEU A N 1
ATOM 1326 C CA . LEU A 1 166 ? -16.886 0.286 7.472 1.00 90.12 166 LEU A CA 1
ATOM 1327 C C . LEU A 1 166 ? -17.380 -1.076 6.964 1.00 90.12 166 LEU A C 1
ATOM 1329 O O . LEU A 1 166 ? -16.800 -1.612 6.022 1.00 90.12 166 LEU A O 1
ATOM 1333 N N . GLY A 1 167 ? -18.412 -1.660 7.581 1.00 92.00 167 GLY A N 1
ATOM 1334 C CA . GLY A 1 167 ? -18.843 -3.027 7.283 1.00 92.00 167 GLY A CA 1
ATOM 1335 C C . GLY A 1 167 ? -17.750 -4.057 7.587 1.00 92.00 167 GLY A C 1
ATOM 1336 O O . GLY A 1 167 ? -17.475 -4.940 6.767 1.00 92.00 167 GLY A O 1
ATOM 1337 N N . VAL A 1 168 ? -17.074 -3.905 8.730 1.00 93.12 168 VAL A N 1
ATOM 1338 C CA . VAL A 1 168 ? -15.986 -4.794 9.167 1.00 93.12 168 VAL A CA 1
ATOM 1339 C C . VAL A 1 168 ? -16.273 -5.375 10.539 1.00 93.12 168 VAL A C 1
ATOM 1341 O O . VAL A 1 168 ? -16.696 -4.675 11.459 1.00 93.12 168 VAL A O 1
ATOM 1344 N N . GLU A 1 169 ? -15.990 -6.663 10.693 1.00 92.25 169 GLU A N 1
ATOM 1345 C CA . GLU A 1 169 ? -16.076 -7.324 11.988 1.00 92.25 169 GLU A CA 1
ATOM 1346 C C . GLU A 1 169 ? -14.779 -7.146 12.784 1.00 92.25 169 GLU A C 1
ATOM 1348 O O . GLU A 1 169 ? -13.673 -7.132 12.234 1.00 92.25 169 GLU A O 1
ATOM 1353 N N . VAL A 1 170 ? -14.889 -7.100 14.115 1.00 91.56 170 VAL A N 1
ATOM 1354 C CA . VAL A 1 170 ? -13.708 -7.012 14.992 1.00 91.56 170 VAL A CA 1
ATOM 1355 C C . VAL A 1 170 ? -12.744 -8.179 14.770 1.00 91.56 170 VAL A C 1
ATOM 1357 O O . VAL A 1 170 ? -11.529 -8.008 14.835 1.00 91.56 170 VAL A O 1
ATOM 1360 N N . GLU A 1 171 ? -13.271 -9.364 14.466 1.00 93.56 171 GLU A N 1
ATOM 1361 C CA . GLU A 1 171 ? -12.464 -10.550 14.193 1.00 93.56 171 GLU A CA 1
ATOM 1362 C C . GLU A 1 171 ? -11.620 -10.399 12.912 1.00 93.56 171 GLU A C 1
ATOM 1364 O O . GLU A 1 171 ? -10.466 -10.827 12.897 1.00 93.56 171 GLU A O 1
ATOM 1369 N N . GLU A 1 172 ? -12.134 -9.748 11.859 1.00 94.56 172 GLU A N 1
ATOM 1370 C CA . GLU A 1 172 ? -11.369 -9.468 10.632 1.00 94.56 172 GLU A CA 1
ATOM 1371 C C . GLU A 1 172 ? -10.205 -8.507 10.916 1.00 94.56 172 GLU A C 1
ATOM 1373 O O . GLU A 1 172 ? -9.065 -8.763 10.515 1.00 94.56 172 GLU A O 1
ATOM 1378 N N . VAL A 1 173 ? -10.477 -7.429 11.660 1.00 94.69 173 VAL A N 1
ATOM 1379 C CA . VAL A 1 173 ? -9.471 -6.418 12.029 1.00 94.69 173 VAL A CA 1
ATOM 1380 C C . VAL A 1 173 ? -8.416 -7.015 12.964 1.00 94.69 173 VAL A C 1
ATOM 1382 O O . VAL A 1 173 ? -7.220 -6.767 12.790 1.00 94.69 173 VAL A O 1
ATOM 1385 N N . TRP A 1 174 ? -8.827 -7.863 13.909 1.00 95.38 174 TRP A N 1
ATOM 1386 C CA . TRP A 1 174 ? -7.918 -8.555 14.822 1.00 95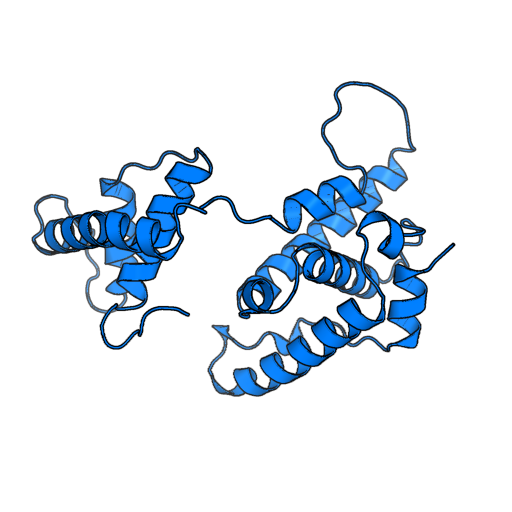.38 174 TRP A CA 1
ATOM 1387 C C . TRP A 1 174 ? -6.989 -9.522 14.085 1.00 95.38 174 TRP A C 1
ATOM 1389 O O . TRP A 1 174 ? -5.782 -9.526 14.331 1.00 95.38 174 TRP A O 1
ATOM 1399 N N . ARG A 1 175 ? -7.511 -10.303 13.131 1.00 95.56 175 ARG A N 1
ATOM 1400 C CA . ARG A 1 175 ? -6.685 -11.183 12.285 1.00 95.56 175 ARG A CA 1
ATOM 1401 C C . ARG A 1 175 ? -5.673 -10.392 11.468 1.00 95.56 175 ARG A C 1
ATOM 1403 O O . ARG A 1 175 ? -4.504 -10.777 11.422 1.00 95.56 175 ARG A O 1
ATOM 1410 N N . CYS A 1 176 ? -6.099 -9.266 10.894 1.00 95.38 176 CYS A N 1
ATOM 1411 C CA . CYS A 1 176 ? -5.213 -8.351 10.180 1.00 95.38 176 CYS A CA 1
ATOM 1412 C C . CYS A 1 176 ? -4.083 -7.850 11.094 1.00 95.38 176 CYS A C 1
ATOM 1414 O O . CYS A 1 176 ? -2.908 -7.955 10.740 1.00 95.38 176 CYS A O 1
ATOM 1416 N N . TYR A 1 177 ? -4.414 -7.414 12.314 1.00 95.50 177 TYR A N 1
ATOM 1417 C CA . TYR A 1 177 ? -3.426 -7.003 13.312 1.00 95.50 177 TYR A CA 1
ATOM 1418 C C . TYR A 1 177 ? -2.439 -8.122 13.665 1.00 95.50 177 TYR A C 1
ATOM 1420 O O . TYR A 1 177 ? -1.228 -7.916 13.587 1.00 95.50 177 TYR A O 1
ATOM 1428 N N . CYS A 1 178 ? -2.922 -9.320 14.009 1.00 94.12 178 CYS A N 1
ATOM 1429 C CA . CYS A 1 178 ? -2.060 -10.463 14.319 1.00 94.12 178 CYS A CA 1
ATOM 1430 C C . CYS A 1 178 ? -1.111 -10.783 13.161 1.00 94.12 178 CYS A C 1
ATOM 1432 O O . CYS A 1 178 ? 0.091 -10.938 13.378 1.00 94.12 178 CYS A O 1
ATOM 1434 N N . MET A 1 179 ? -1.633 -10.794 11.934 1.00 93.62 179 MET A N 1
ATOM 1435 C CA . MET A 1 179 ? -0.835 -11.028 10.741 1.00 93.62 179 MET A CA 1
ATOM 1436 C C . MET A 1 179 ? 0.262 -9.975 10.568 1.00 93.62 179 MET A C 1
ATOM 1438 O O . MET A 1 179 ? 1.414 -10.317 10.307 1.00 93.62 179 MET A O 1
ATOM 1442 N N . ILE A 1 180 ? -0.062 -8.696 10.750 1.00 93.12 180 ILE A N 1
ATOM 1443 C CA . ILE A 1 180 ? 0.926 -7.617 10.693 1.00 93.12 180 ILE A CA 1
ATOM 1444 C C . ILE A 1 180 ? 2.012 -7.828 11.736 1.00 93.12 180 ILE A C 1
ATOM 1446 O O . ILE A 1 180 ? 3.188 -7.676 11.418 1.00 93.12 180 ILE A O 1
ATOM 1450 N N . MET A 1 181 ? 1.653 -8.207 12.961 1.00 92.81 181 MET A N 1
ATOM 1451 C CA . MET A 1 181 ? 2.627 -8.452 14.022 1.00 92.81 181 MET A CA 1
ATOM 1452 C C . MET A 1 181 ? 3.541 -9.639 13.707 1.00 92.81 181 MET A C 1
ATOM 1454 O O . MET A 1 181 ? 4.728 -9.590 14.024 1.00 92.81 181 MET A O 1
ATOM 1458 N N . GLU A 1 182 ? 3.021 -10.697 13.088 1.00 92.62 182 GLU A N 1
ATOM 1459 C CA . GLU A 1 182 ? 3.809 -11.855 12.656 1.00 92.62 182 GLU A CA 1
ATOM 1460 C C . GLU A 1 182 ? 4.747 -11.515 11.498 1.00 92.62 182 GLU A C 1
ATOM 1462 O O . GLU A 1 182 ? 5.952 -11.759 11.589 1.00 92.62 182 GLU A O 1
ATOM 1467 N N . VAL A 1 183 ? 4.223 -10.888 10.443 1.00 90.50 183 VAL A N 1
ATOM 1468 C CA . VAL A 1 183 ? 5.016 -10.495 9.273 1.00 90.50 183 VAL A CA 1
ATOM 1469 C C . VAL A 1 183 ? 6.070 -9.464 9.670 1.00 90.50 183 VAL A C 1
ATOM 1471 O O . VAL A 1 183 ? 7.232 -9.609 9.308 1.00 90.50 183 VAL A O 1
ATOM 1474 N N . SER A 1 184 ? 5.714 -8.470 10.485 1.00 90.06 184 SER A N 1
ATOM 1475 C CA . SER A 1 184 ? 6.659 -7.445 10.945 1.00 90.06 184 SER A CA 1
ATOM 1476 C C . SER A 1 184 ? 7.826 -8.051 11.721 1.00 90.06 184 SER A C 1
ATOM 1478 O O . SER A 1 184 ? 8.960 -7.648 11.488 1.00 90.06 184 SER A O 1
ATOM 1480 N N . LYS A 1 185 ? 7.578 -9.047 12.587 1.00 90.62 185 LYS A N 1
ATOM 1481 C CA . LYS A 1 185 ? 8.642 -9.794 13.286 1.00 90.62 185 LYS A CA 1
ATOM 1482 C C . LYS A 1 185 ? 9.542 -10.550 12.311 1.00 90.62 185 LYS A C 1
ATOM 1484 O O . LYS A 1 185 ? 10.758 -10.537 12.461 1.00 90.62 185 LYS A O 1
ATOM 1489 N N . ALA A 1 186 ? 8.956 -11.198 11.304 1.00 90.00 186 ALA A N 1
ATOM 1490 C CA . ALA A 1 186 ? 9.720 -11.924 10.293 1.00 90.00 186 ALA A CA 1
ATOM 1491 C C . ALA A 1 186 ? 10.602 -10.994 9.437 1.00 90.00 186 ALA A C 1
ATOM 1493 O O . ALA A 1 186 ? 11.641 -11.426 8.939 1.00 90.00 186 ALA A O 1
ATOM 1494 N N . LEU A 1 187 ? 10.208 -9.725 9.283 1.00 88.44 187 LEU A N 1
ATOM 1495 C CA . LEU A 1 187 ? 10.933 -8.724 8.498 1.00 88.44 187 LEU A CA 1
ATOM 1496 C C . LEU A 1 187 ? 12.012 -7.957 9.283 1.00 88.44 187 LEU A C 1
ATOM 1498 O O . LEU A 1 187 ? 12.881 -7.352 8.655 1.00 88.44 187 LEU A O 1
ATOM 1502 N N . GLU A 1 188 ? 12.024 -8.005 10.620 1.00 86.38 188 GLU A N 1
ATOM 1503 C CA . GLU A 1 188 ? 13.041 -7.331 11.452 1.00 86.38 188 GLU A CA 1
ATOM 1504 C C . GLU A 1 188 ? 14.509 -7.584 11.045 1.00 86.38 188 GLU A C 1
ATOM 1506 O O . GLU A 1 188 ? 15.300 -6.631 11.093 1.00 86.38 188 GLU A O 1
ATOM 1511 N N . PRO A 1 189 ? 14.912 -8.801 10.612 1.00 88.19 189 PRO A N 1
ATOM 1512 C CA . PRO A 1 189 ? 16.298 -9.075 10.243 1.00 88.19 189 PRO A CA 1
ATOM 1513 C C . PRO A 1 189 ? 16.712 -8.475 8.890 1.00 88.19 189 PRO A C 1
ATOM 1515 O O . PRO A 1 189 ? 17.904 -8.401 8.606 1.00 88.19 189 PRO A O 1
ATOM 1518 N N . LEU A 1 190 ? 15.762 -8.075 8.033 1.00 80.50 190 LEU A N 1
ATOM 1519 C CA . LEU A 1 190 ? 16.006 -7.769 6.612 1.00 80.50 190 LEU A CA 1
ATOM 1520 C C . LEU A 1 190 ? 16.494 -6.332 6.344 1.00 80.50 190 LEU A C 1
ATOM 1522 O O . LEU A 1 190 ? 16.693 -5.952 5.190 1.00 80.50 190 LEU A O 1
ATOM 1526 N N . GLY A 1 191 ? 16.741 -5.545 7.394 1.00 75.44 191 GLY A N 1
ATOM 1527 C CA . GLY A 1 191 ? 17.343 -4.210 7.322 1.00 75.44 191 GLY A CA 1
ATOM 1528 C C . GLY A 1 191 ? 16.428 -3.088 7.815 1.00 75.44 191 GLY A C 1
ATOM 1529 O O . GLY A 1 191 ? 15.226 -3.269 7.994 1.00 75.44 191 GLY A O 1
ATOM 1530 N N . SER A 1 192 ? 17.000 -1.898 8.022 1.00 76.94 192 SER A N 1
ATOM 1531 C CA . SER A 1 192 ? 16.316 -0.759 8.663 1.00 76.94 192 SER A CA 1
ATOM 1532 C C . SER A 1 192 ? 15.062 -0.281 7.924 1.00 76.94 192 SER A C 1
ATOM 1534 O O . SER A 1 192 ? 14.115 0.166 8.562 1.00 76.94 192 SER A O 1
ATOM 1536 N N . ALA A 1 193 ? 15.015 -0.418 6.596 1.00 72.81 193 ALA A N 1
ATOM 1537 C CA . ALA A 1 193 ? 13.854 -0.031 5.790 1.00 72.81 193 ALA A CA 1
ATOM 1538 C C . ALA A 1 193 ? 12.596 -0.881 6.072 1.00 72.81 193 ALA A C 1
ATOM 1540 O O . ALA A 1 193 ? 11.479 -0.415 5.847 1.00 72.81 193 ALA A O 1
ATOM 1541 N N . PHE A 1 194 ? 12.770 -2.106 6.582 1.00 74.25 194 PHE A N 1
ATOM 1542 C CA . PHE A 1 194 ? 11.690 -3.066 6.842 1.00 74.25 194 PHE A CA 1
ATOM 1543 C C . PHE A 1 194 ? 11.330 -3.190 8.330 1.00 74.25 194 PHE A C 1
ATOM 1545 O O . PHE A 1 194 ? 10.371 -3.873 8.686 1.00 74.25 194 PHE A O 1
ATOM 1552 N N . GLN A 1 195 ? 12.065 -2.503 9.209 1.00 82.62 195 GLN A N 1
ATOM 1553 C CA . GLN A 1 195 ? 11.833 -2.506 10.652 1.00 82.62 195 GLN A CA 1
ATOM 1554 C C . GLN A 1 195 ? 10.638 -1.619 11.014 1.00 82.62 195 GLN A C 1
ATOM 1556 O O . GLN A 1 195 ? 10.781 -0.462 11.398 1.00 82.62 195 GLN A O 1
ATOM 1561 N N . ILE A 1 196 ? 9.436 -2.179 10.883 1.00 84.38 196 ILE A N 1
ATOM 1562 C CA . ILE A 1 196 ? 8.177 -1.490 11.202 1.00 84.38 196 ILE A CA 1
ATOM 1563 C C . ILE A 1 196 ? 7.598 -1.883 12.566 1.00 84.38 196 ILE A C 1
ATOM 1565 O O . ILE A 1 196 ? 6.740 -1.172 13.087 1.00 84.38 196 ILE A O 1
ATOM 1569 N N . LEU A 1 197 ? 8.077 -2.980 13.175 1.00 85.81 197 LEU A N 1
ATOM 1570 C CA . LEU A 1 197 ? 7.500 -3.531 14.408 1.00 85.81 197 LEU A CA 1
ATOM 1571 C C . LEU A 1 197 ? 7.505 -2.519 15.561 1.00 85.81 197 LEU A C 1
ATOM 1573 O O . LEU A 1 197 ? 6.524 -2.418 16.293 1.00 85.81 197 LEU A O 1
ATOM 1577 N N . GLY A 1 198 ? 8.585 -1.746 15.702 1.00 85.06 198 GLY A N 1
ATOM 1578 C CA . GLY A 1 198 ? 8.710 -0.732 16.752 1.00 85.06 198 GLY A CA 1
ATOM 1579 C C . GLY A 1 198 ? 7.759 0.458 16.589 1.00 85.06 198 GLY A C 1
ATOM 1580 O O . GLY A 1 198 ? 7.496 1.165 17.556 1.00 85.06 198 GLY A O 1
ATOM 1581 N N . SER A 1 199 ? 7.229 0.685 15.386 1.00 87.56 199 SER A N 1
ATOM 1582 C CA . SER A 1 199 ? 6.296 1.781 15.106 1.00 87.56 199 SER A CA 1
ATOM 1583 C C . SER A 1 199 ? 4.828 1.399 15.313 1.00 87.56 199 SER A C 1
ATOM 1585 O O . SER A 1 199 ? 3.982 2.290 15.319 1.00 87.56 199 SER A O 1
ATOM 1587 N N . ILE A 1 200 ? 4.516 0.108 15.475 1.00 89.38 200 ILE A N 1
ATOM 1588 C CA . ILE A 1 200 ? 3.143 -0.396 15.601 1.00 89.38 200 ILE A CA 1
ATOM 1589 C C . ILE A 1 200 ? 2.751 -0.481 17.088 1.00 89.38 200 ILE A C 1
ATOM 1591 O O . ILE A 1 200 ? 3.380 -1.231 17.842 1.00 89.38 200 ILE A O 1
ATOM 1595 N N . PRO A 1 201 ? 1.698 0.238 17.527 1.00 89.62 201 PRO A N 1
ATOM 1596 C CA . PRO A 1 201 ? 1.176 0.130 18.884 1.00 89.62 201 PRO A CA 1
ATOM 1597 C C . PRO A 1 201 ? 0.786 -1.303 19.270 1.00 89.62 201 PRO A C 1
ATOM 1599 O O . PRO A 1 201 ? 0.209 -2.064 18.486 1.00 89.62 201 PRO A O 1
ATOM 1602 N N . ARG A 1 202 ? 1.071 -1.669 20.523 1.00 90.75 202 ARG A N 1
ATOM 1603 C CA . ARG A 1 202 ? 0.590 -2.921 21.117 1.00 90.75 202 ARG A CA 1
ATOM 1604 C C . ARG A 1 202 ? -0.847 -2.726 21.588 1.00 90.75 202 ARG A C 1
ATOM 1606 O O . ARG A 1 202 ? -1.115 -1.802 22.352 1.00 90.75 202 ARG A O 1
ATOM 1613 N N . ILE A 1 203 ? -1.743 -3.579 21.105 1.00 89.44 203 ILE A N 1
ATOM 1614 C CA . ILE A 1 203 ? -3.180 -3.516 21.381 1.00 89.44 203 ILE A CA 1
ATOM 1615 C C . ILE A 1 203 ? -3.664 -4.898 21.802 1.00 89.44 203 ILE A C 1
ATOM 1617 O O . ILE A 1 203 ? -3.276 -5.910 21.213 1.00 89.44 203 ILE A O 1
ATOM 1621 N N . GLU A 1 204 ? -4.521 -4.933 22.818 1.00 90.06 204 GLU A N 1
ATOM 1622 C CA . GLU A 1 204 ? -5.245 -6.142 23.202 1.00 90.06 204 GLU A CA 1
ATOM 1623 C C . GLU A 1 204 ? -6.576 -6.249 22.456 1.00 90.06 204 GLU A C 1
AT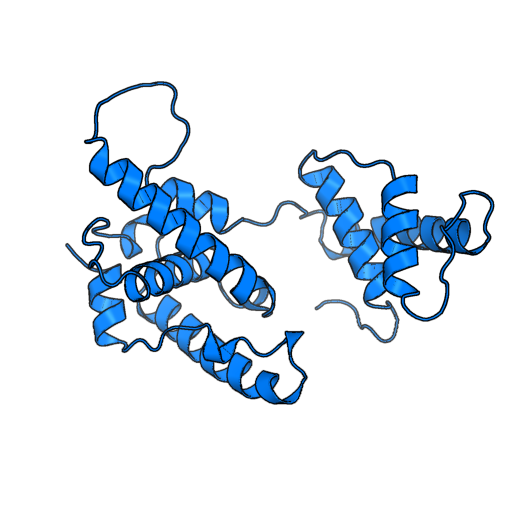OM 1625 O O . GLU A 1 204 ? -7.214 -5.248 22.125 1.00 90.06 204 GLU A O 1
ATOM 1630 N N . ARG A 1 205 ? -7.056 -7.479 22.249 1.00 89.31 205 ARG A N 1
ATOM 1631 C CA . ARG A 1 205 ? -8.343 -7.726 21.583 1.00 89.31 205 ARG A CA 1
ATOM 1632 C C . ARG A 1 205 ? -9.501 -6.985 22.261 1.00 89.31 205 ARG A C 1
ATOM 1634 O O . ARG A 1 205 ? -10.335 -6.401 21.579 1.00 89.31 205 ARG A O 1
ATOM 1641 N N . SER A 1 206 ? -9.511 -6.958 23.593 1.00 87.19 206 SER A N 1
ATOM 1642 C CA . SER A 1 206 ? -10.539 -6.281 24.393 1.00 87.19 206 SER A CA 1
ATOM 1643 C C . SER A 1 206 ? -10.566 -4.761 24.170 1.00 87.19 206 SER A C 1
ATOM 1645 O O . SER A 1 206 ? -11.624 -4.138 24.248 1.00 87.19 206 SER A O 1
ATOM 1647 N N . GLU A 1 207 ? -9.416 -4.146 23.886 1.00 86.56 207 GLU A N 1
ATOM 1648 C CA . GLU A 1 207 ? -9.307 -2.720 23.570 1.00 86.56 207 GLU A CA 1
ATOM 1649 C C . GLU A 1 207 ? -9.811 -2.436 22.156 1.00 86.56 207 GLU A C 1
ATOM 1651 O O . GLU A 1 207 ? -10.570 -1.490 21.953 1.00 86.56 207 GLU A O 1
ATOM 1656 N N . MET A 1 208 ? -9.448 -3.288 21.194 1.00 86.94 208 MET A N 1
ATOM 1657 C CA . MET A 1 208 ? -9.925 -3.191 19.815 1.00 86.94 208 MET A CA 1
ATOM 1658 C C . MET A 1 208 ? -11.450 -3.337 19.729 1.00 86.94 208 MET A C 1
ATOM 1660 O O . MET A 1 208 ? -12.102 -2.554 19.043 1.00 86.94 208 MET A O 1
ATOM 1664 N N . GLU A 1 209 ? -12.030 -4.282 20.477 1.00 86.69 209 GLU A N 1
ATOM 1665 C CA . GLU A 1 209 ? -13.484 -4.458 20.587 1.00 86.69 209 GLU A CA 1
ATOM 1666 C C . GLU A 1 209 ? -14.169 -3.186 21.099 1.00 86.69 209 GLU A C 1
ATOM 1668 O O . GLU A 1 209 ? -15.173 -2.758 20.532 1.00 86.69 209 GLU A O 1
ATOM 1673 N N . LYS A 1 210 ? -13.603 -2.529 22.120 1.00 84.50 210 LYS A N 1
ATOM 1674 C CA . LYS A 1 210 ? -14.131 -1.256 22.638 1.00 84.50 210 LYS A CA 1
ATOM 1675 C C . LYS A 1 210 ? -14.042 -0.127 21.613 1.00 84.50 210 LYS A C 1
ATOM 1677 O O . LYS A 1 210 ? -14.948 0.693 21.557 1.00 84.50 210 LYS A O 1
ATOM 1682 N N . MET A 1 211 ? -12.965 -0.057 20.833 1.00 83.25 211 MET A N 1
ATOM 1683 C CA . MET A 1 211 ? -12.768 1.010 19.844 1.00 83.25 211 MET A CA 1
ATOM 1684 C C . MET A 1 211 ? -13.676 0.856 18.618 1.00 83.25 211 MET A C 1
ATOM 1686 O O . MET A 1 211 ? -14.138 1.856 18.083 1.00 83.25 211 MET A O 1
ATOM 1690 N N . LEU A 1 212 ? -13.951 -0.376 18.181 1.00 82.19 212 LEU A N 1
ATOM 1691 C CA . LEU A 1 212 ? -14.773 -0.634 16.993 1.00 82.19 212 LEU A CA 1
ATOM 1692 C C . LEU A 1 212 ? -16.278 -0.657 17.285 1.00 82.19 212 LEU A C 1
ATOM 1694 O O . LEU A 1 212 ? -17.057 -0.204 16.446 1.00 82.19 212 LEU A O 1
ATOM 1698 N N . ASN A 1 213 ? -16.676 -1.162 18.460 1.00 79.38 213 ASN A N 1
ATOM 1699 C CA . ASN A 1 213 ? -18.081 -1.385 18.824 1.00 79.38 213 ASN A CA 1
ATOM 1700 C C . ASN A 1 213 ? -18.653 -0.339 19.786 1.00 79.38 213 ASN A C 1
ATOM 1702 O O . ASN A 1 213 ? -19.767 -0.543 20.271 1.00 79.38 213 ASN A O 1
ATOM 1706 N N . LYS A 1 214 ? -17.911 0.725 20.132 1.00 63.25 214 LYS A N 1
ATOM 1707 C CA . LYS A 1 214 ? -18.433 1.780 21.014 1.00 63.25 214 LYS A CA 1
ATOM 1708 C C . LYS A 1 214 ? -19.772 2.273 20.445 1.00 63.25 214 LYS A C 1
ATOM 1710 O O . LYS A 1 214 ? -19.826 2.731 19.305 1.00 63.25 214 LYS A O 1
ATOM 1715 N N . ARG A 1 215 ? -20.828 2.042 21.224 1.00 50.06 215 ARG A N 1
ATOM 1716 C CA . ARG A 1 215 ? -22.216 2.463 21.023 1.00 50.06 215 ARG A CA 1
ATOM 1717 C C . ARG A 1 215 ? -22.535 3.559 22.016 1.00 50.06 215 ARG A C 1
ATOM 1719 O O . ARG A 1 215 ? -21.944 3.498 23.122 1.00 50.06 215 ARG A O 1
#

Radius of gyration: 20.74 Å; chains: 1; bounding box: 51×38×50 Å

InterPro domains:
  IPR036915 Cyclin-like superfamily [SSF47954] (2-80)
  IPR043198 Cyclin/Cyclin-like subunit Ssn8 [PTHR10026] (1-151)